Protein AF-A0A443IUY0-F1 (afdb_monomer)

InterPro domains:
  IPR029016 GAF-like domain superfamily [G3DSA:3.30.450.40] (185-289)

pLDDT: mean 73.78, std 18.33, range [25.95, 97.81]

Solvent-accessible surface area (backbone atoms only — not comparable to full-atom values): 17672 Å²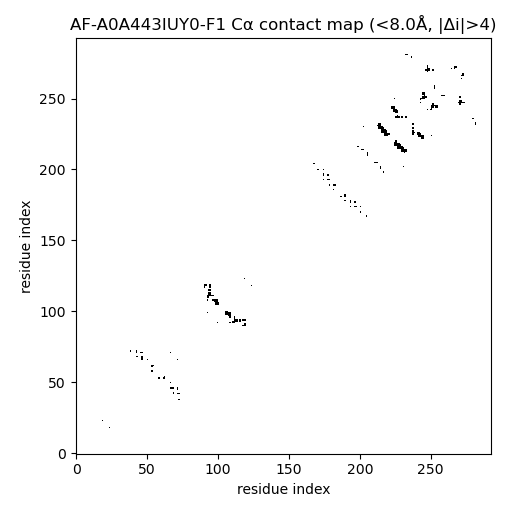 total; per-residue (Å²): 141,76,83,84,79,83,70,85,77,79,68,74,73,73,77,72,74,74,71,54,68,66,60,56,52,50,52,52,50,53,51,48,52,51,49,51,52,52,50,56,67,47,41,59,61,48,46,54,49,50,54,51,50,44,67,72,68,68,49,70,88,57,74,84,54,85,76,47,70,65,58,55,53,52,50,54,50,52,53,51,50,50,53,51,50,53,48,51,53,49,45,48,44,25,56,37,83,60,58,52,60,68,93,92,52,77,39,81,45,88,61,46,38,97,83,54,80,79,48,57,74,64,54,60,49,50,50,50,55,50,52,52,50,51,55,48,50,51,53,51,50,52,51,51,52,52,52,53,50,52,49,53,53,51,50,51,55,50,50,55,53,49,54,53,51,53,51,52,51,53,50,51,53,48,52,51,51,53,48,52,51,37,60,74,67,64,46,93,58,42,68,65,53,49,54,48,53,51,48,54,50,52,50,53,49,35,61,76,65,69,46,96,68,65,54,72,44,72,42,80,55,91,81,32,37,31,54,77,48,68,41,89,65,59,68,68,56,43,76,69,50,67,29,42,75,60,40,42,55,70,11,34,37,64,58,72,72,50,95,82,86,81,93,74,90,56,90,83,39,71,45,75,54,64,87,80,63,78,79,73,84,69,89,65,94,64,87,85,83,78,83,83,131

Foldseek 3Di:
DDDDPPDPPPPPPPVPVPPPPVVVVVVVVVVVVVVVCVLLVVLVVVLVVVQVVCVVVPVPVCPPDNPDSVNSVVVVVVVVVVVVVCVVVLLVLQQDQFFDDDPPDTHGRPNHHPPSPVHDPVVVVVVVVVVVVVVVVVVVVVVVVVVVVVVVVVVVVVVVVVVLVVLVVVLVVVLVVLLVVCVVVVPPCSVVVSVVSVVVSVVVSCVVVVPPDKDFDWDDDPQKIATPDMDLDDPVCRVPDIAGQPQAQVNPCVNVVDDDDDPDDDCPDRNHVNVPDDDDPRPDPPDDDDDDD

Mean predicted aligned error: 18.36 Å

Sequence (293 aa):
MMPEIERDYNGQTENEKTTSVGKIIFCYFLAFILLAATIYGMTVPLARFLTWVANISGIERLKDSDITEIHVISFVAIVFLTYKLVRLIGDYWRSTGDPIGTSGLSFPNPFYDPEFTKGPLLLQRRYKEVSTKLLLTQKLLQRSQEHTRKLKETLKSMEDKLRVSIRHNDNANRLLRSFNFLFKNKNDDLTNQMLRYILDECITVLEKDQSDKSISLFKVHDDELKIIESVRINAESIAKRTFKKGVGFAGYIWEEGKPSIVNVIDNSDKRFNDQGMPATPIGSNSGSVMPSV

Organism: NCBI:txid254758

Radius of gyration: 48.5 Å; Cα contacts (8 Å, |Δi|>4): 159; chains: 1; bounding box: 99×46×133 Å

Secondary structure (DSSP, 8-state):
--------------------HHHHHHHHHHHHHHHHHHHHHHHHHHHHHHHHHHHHTT-GGGSSS---HHHHHHHHHHHHHHHHHHHHHHHHHHH--SPB-STT--B--TT--TT--S--HHHHHHHHHHHHHHHHHHHHHHHHHHHHHHHHHHHHHHHHHHHHHHHHHHHHHHHHHHHHHHHHTT-TTHHHHHHHHHHHHHHHHHHHTT----EEEEEEETTEEEEEEEESS-HHHHHH-EE-TTSHHHHHHHHH-S----SS--TT-TTT--TT--------SS---PPP-

Structure (mmCIF, N/CA/C/O backbone):
data_AF-A0A443IUY0-F1
#
_entry.id   AF-A0A443IUY0-F1
#
loop_
_atom_site.group_PDB
_atom_site.id
_atom_site.type_symbol
_atom_site.label_atom_id
_atom_site.label_alt_id
_atom_site.label_comp_id
_atom_site.label_asym_id
_atom_site.label_entity_id
_atom_site.label_seq_id
_atom_site.pdbx_PDB_ins_code
_atom_site.Cartn_x
_atom_site.Cartn_y
_atom_site.Cartn_z
_atom_site.occupancy
_atom_site.B_iso_or_equiv
_atom_site.auth_seq_id
_atom_site.auth_comp_id
_atom_site.auth_asym_id
_atom_site.auth_atom_id
_atom_site.pdbx_PDB_model_num
ATOM 1 N N . MET A 1 1 ? 7.372 24.372 0.588 1.00 38.12 1 MET A N 1
ATOM 2 C CA . MET A 1 1 ? 6.641 24.922 -0.568 1.00 38.12 1 MET A CA 1
ATOM 3 C C . MET A 1 1 ? 7.630 24.947 -1.725 1.00 38.12 1 MET A C 1
ATOM 5 O O . MET A 1 1 ? 8.418 25.873 -1.831 1.00 38.12 1 MET A O 1
ATOM 9 N N . MET A 1 2 ? 7.725 23.836 -2.453 1.00 35.09 2 MET A N 1
ATOM 10 C CA . MET A 1 2 ? 8.562 23.715 -3.651 1.00 35.09 2 MET A CA 1
ATOM 11 C C . MET A 1 2 ? 7.614 23.727 -4.848 1.00 35.09 2 MET A C 1
ATOM 13 O O . MET A 1 2 ? 6.592 23.044 -4.766 1.00 35.09 2 MET A O 1
ATOM 17 N N . PRO A 1 3 ? 7.892 24.512 -5.899 1.00 45.78 3 PRO A N 1
ATOM 18 C CA . PRO A 1 3 ? 6.998 24.589 -7.038 1.00 45.78 3 PRO A CA 1
ATOM 19 C C . PRO A 1 3 ? 7.027 23.266 -7.806 1.00 45.78 3 PRO A C 1
ATOM 21 O O . PRO A 1 3 ? 8.096 22.729 -8.107 1.00 45.78 3 PRO A O 1
ATOM 24 N N . GLU A 1 4 ? 5.831 22.758 -8.099 1.00 47.06 4 GLU A N 1
ATOM 25 C CA . GLU A 1 4 ? 5.576 21.732 -9.102 1.00 47.06 4 GLU A CA 1
ATOM 26 C C . GLU A 1 4 ? 6.174 22.182 -10.432 1.00 47.06 4 GLU A C 1
ATOM 28 O O . GLU A 1 4 ? 5.747 23.162 -11.040 1.00 47.06 4 GLU A O 1
ATOM 33 N N . ILE A 1 5 ? 7.187 21.451 -10.884 1.00 45.66 5 ILE A N 1
ATOM 34 C CA . ILE A 1 5 ? 7.574 21.432 -12.288 1.00 45.66 5 ILE A CA 1
ATOM 35 C C . ILE A 1 5 ? 6.986 20.137 -12.848 1.00 45.66 5 ILE A C 1
ATOM 37 O O . ILE A 1 5 ? 7.696 19.171 -13.121 1.00 45.66 5 ILE A O 1
ATOM 41 N N . GLU A 1 6 ? 5.661 20.114 -12.985 1.00 43.38 6 GLU A N 1
ATOM 42 C CA . GLU A 1 6 ? 5.008 19.288 -13.995 1.00 43.38 6 GLU A CA 1
ATOM 43 C C . GLU A 1 6 ? 5.363 19.897 -15.352 1.00 43.38 6 GLU A C 1
ATOM 45 O O . GLU A 1 6 ? 4.723 20.816 -15.858 1.00 43.38 6 GLU A O 1
ATOM 50 N N . ARG A 1 7 ? 6.466 19.424 -15.934 1.00 42.91 7 ARG A N 1
ATOM 51 C CA . ARG A 1 7 ? 6.585 19.427 -17.386 1.00 42.91 7 ARG A CA 1
ATOM 52 C C . ARG A 1 7 ? 6.134 18.063 -17.851 1.00 42.91 7 ARG A C 1
ATOM 54 O O . ARG A 1 7 ? 6.866 17.087 -17.686 1.00 42.91 7 ARG A O 1
ATOM 61 N N . ASP A 1 8 ? 4.950 18.049 -18.447 1.00 39.00 8 ASP A N 1
ATOM 62 C CA . ASP A 1 8 ? 4.507 17.045 -19.400 1.00 39.00 8 ASP A CA 1
ATOM 63 C C . ASP A 1 8 ? 5.618 16.796 -20.422 1.00 39.00 8 ASP A C 1
ATOM 65 O O . ASP A 1 8 ? 5.719 17.444 -21.464 1.00 39.00 8 ASP A O 1
ATOM 69 N N . TYR A 1 9 ? 6.478 15.825 -20.129 1.00 42.88 9 TYR A N 1
ATOM 70 C CA . TYR A 1 9 ? 7.317 15.194 -21.133 1.00 42.88 9 TYR A CA 1
ATOM 71 C C . TYR A 1 9 ? 6.466 14.135 -21.829 1.00 42.88 9 TYR A C 1
ATOM 73 O O . TYR A 1 9 ? 6.732 12.937 -21.776 1.00 42.88 9 TYR A O 1
ATOM 81 N N . ASN A 1 10 ? 5.422 14.605 -22.512 1.00 38.47 10 ASN A N 1
ATOM 82 C CA . ASN A 1 10 ? 4.702 13.831 -23.511 1.00 38.47 10 ASN A CA 1
ATOM 83 C C . ASN A 1 10 ? 5.532 13.838 -24.804 1.00 38.47 10 ASN A C 1
ATOM 85 O O . ASN A 1 10 ? 5.114 14.293 -25.864 1.00 38.47 10 ASN A O 1
ATOM 89 N N . GLY A 1 11 ? 6.772 13.360 -24.691 1.00 41.38 11 GLY A N 1
ATOM 90 C CA . GLY A 1 11 ? 7.560 12.946 -25.834 1.00 41.38 11 GLY A CA 1
ATOM 91 C C . GLY A 1 11 ? 6.999 11.609 -26.273 1.00 41.38 11 GLY A C 1
ATOM 92 O O . GLY A 1 11 ? 7.493 10.566 -25.845 1.00 41.38 11 GLY A O 1
ATOM 93 N N . GLN A 1 12 ? 5.937 11.650 -27.082 1.00 36.12 12 GLN A N 1
ATOM 94 C CA . GLN A 1 12 ? 5.590 10.543 -27.957 1.00 36.12 12 GLN A CA 1
ATOM 95 C C . GLN A 1 12 ? 6.884 10.141 -28.663 1.00 36.12 12 GLN A C 1
ATOM 97 O O . GLN A 1 12 ? 7.364 10.814 -29.571 1.00 36.12 12 GLN A O 1
ATOM 102 N N . THR A 1 13 ? 7.487 9.053 -28.194 1.00 42.25 13 THR A N 1
ATOM 103 C CA . THR A 1 13 ? 8.361 8.264 -29.039 1.00 42.25 13 THR A CA 1
ATOM 104 C C . THR A 1 13 ? 7.416 7.736 -30.095 1.00 42.25 13 THR A C 1
ATOM 106 O O . THR A 1 13 ? 6.687 6.771 -29.864 1.00 42.25 13 THR A O 1
ATOM 109 N N . GLU A 1 14 ? 7.317 8.461 -31.211 1.00 39.69 14 GLU A N 1
ATOM 110 C CA . GLU A 1 14 ? 6.768 7.900 -32.428 1.00 39.69 14 GLU A CA 1
ATOM 111 C C . GLU A 1 14 ? 7.442 6.542 -32.566 1.00 39.69 14 GLU A C 1
ATOM 113 O O . GLU A 1 14 ? 8.663 6.435 -32.697 1.00 39.69 14 GLU A O 1
ATOM 118 N N . ASN A 1 15 ? 6.645 5.486 -32.407 1.00 40.66 15 ASN A N 1
ATOM 119 C CA . ASN A 1 15 ? 7.028 4.159 -32.831 1.00 40.66 15 ASN A CA 1
ATOM 120 C C . ASN A 1 15 ? 7.199 4.277 -34.345 1.00 40.66 15 ASN A C 1
ATOM 122 O O . ASN A 1 15 ? 6.270 3.977 -35.099 1.00 40.66 15 ASN A O 1
ATOM 126 N N . GLU A 1 16 ? 8.365 4.756 -34.786 1.00 38.94 16 GLU A N 1
ATOM 127 C CA . GLU A 1 16 ? 8.847 4.556 -36.137 1.00 38.94 16 GLU A CA 1
ATOM 128 C C . GLU A 1 16 ? 8.737 3.055 -36.348 1.00 38.94 16 GLU A C 1
ATOM 130 O O . GLU A 1 16 ? 9.472 2.258 -35.755 1.00 38.94 16 GLU A O 1
ATO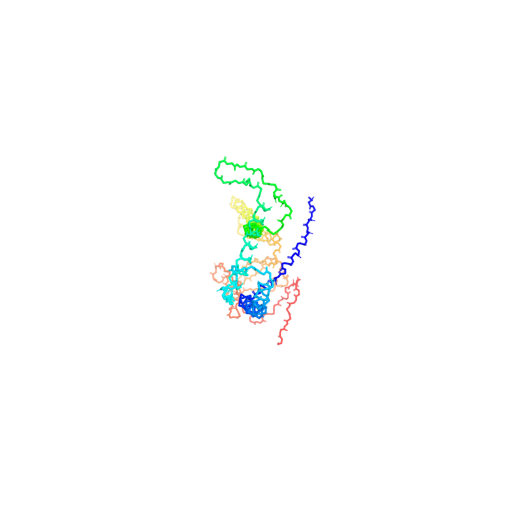M 135 N N . LYS A 1 17 ? 7.708 2.654 -37.101 1.00 43.91 17 LYS A N 1
ATOM 136 C CA . LYS A 1 17 ? 7.468 1.265 -37.458 1.00 43.91 17 LYS A CA 1
ATOM 137 C C . LYS A 1 17 ? 8.729 0.802 -38.157 1.00 43.91 17 LYS A C 1
ATOM 139 O O . LYS A 1 17 ? 8.925 1.106 -39.332 1.00 43.91 17 LYS A O 1
ATOM 144 N N . THR A 1 18 ? 9.580 0.104 -37.409 1.00 44.94 18 THR A N 1
ATOM 145 C CA . THR A 1 18 ? 10.805 -0.491 -37.928 1.00 44.94 18 THR A CA 1
ATOM 146 C C . THR A 1 18 ? 10.424 -1.259 -39.184 1.00 44.94 18 THR A C 1
ATOM 148 O O . THR A 1 18 ? 9.592 -2.171 -39.169 1.00 44.94 18 THR A O 1
ATOM 151 N N . THR A 1 19 ? 10.920 -0.779 -40.319 1.00 51.81 19 THR A N 1
ATOM 152 C CA . THR A 1 19 ? 10.629 -1.365 -41.618 1.00 51.81 19 THR A CA 1
ATOM 153 C C . THR A 1 19 ? 11.035 -2.830 -41.555 1.00 51.81 19 THR A C 1
ATOM 155 O O . THR A 1 19 ? 12.150 -3.159 -41.156 1.00 51.81 19 THR A O 1
ATOM 158 N N . SER A 1 20 ? 10.091 -3.722 -41.877 1.00 56.12 20 SER A N 1
ATOM 159 C CA . SER A 1 20 ? 10.320 -5.169 -41.826 1.00 56.12 20 SER A CA 1
ATOM 160 C C . SER A 1 20 ? 11.630 -5.511 -42.532 1.00 56.12 20 SER A C 1
ATOM 162 O O . SER A 1 20 ? 11.847 -5.090 -43.671 1.00 56.12 20 SER A O 1
ATOM 164 N N . VAL A 1 21 ? 12.487 -6.280 -41.856 1.00 58.44 21 VAL A N 1
ATOM 165 C CA . VAL A 1 21 ? 13.823 -6.663 -42.339 1.00 58.44 21 VAL A CA 1
ATOM 166 C C . VAL A 1 21 ? 13.755 -7.238 -43.760 1.00 58.44 21 VAL A C 1
ATOM 168 O O . VAL A 1 21 ? 14.604 -6.928 -44.591 1.00 58.44 21 VAL A O 1
ATOM 171 N N . GLY A 1 22 ? 12.686 -7.972 -44.092 1.00 62.59 22 GLY A N 1
ATOM 172 C CA . GLY A 1 22 ? 12.460 -8.504 -45.439 1.00 62.59 22 GLY A CA 1
ATOM 173 C C . GLY A 1 22 ? 12.267 -7.429 -46.516 1.00 62.59 22 GLY A C 1
ATOM 174 O O . GLY A 1 22 ? 12.783 -7.574 -47.621 1.00 62.59 22 GLY A O 1
ATOM 175 N N . LYS A 1 23 ? 11.596 -6.312 -46.202 1.00 53.22 23 LYS A N 1
ATOM 176 C CA . LYS A 1 23 ? 11.429 -5.184 -47.139 1.00 53.22 23 LYS A CA 1
ATOM 177 C C . LYS A 1 23 ? 12.744 -4.448 -47.378 1.00 53.22 23 LYS A C 1
ATOM 179 O O . LYS A 1 23 ? 13.004 -4.014 -48.495 1.00 53.22 23 LYS A O 1
ATOM 184 N N . ILE A 1 24 ? 13.579 -4.345 -46.345 1.00 53.66 24 ILE A N 1
ATOM 185 C CA . ILE A 1 24 ? 14.919 -3.760 -46.452 1.00 53.66 24 ILE A CA 1
ATOM 186 C C . ILE A 1 24 ? 15.792 -4.634 -47.364 1.00 53.66 24 ILE A C 1
ATOM 188 O O . ILE A 1 24 ? 16.389 -4.122 -48.309 1.00 53.66 24 ILE A O 1
ATOM 192 N N . ILE A 1 25 ? 15.802 -5.954 -47.147 1.00 57.50 25 ILE A N 1
ATOM 193 C CA . ILE A 1 25 ? 16.551 -6.911 -47.978 1.00 57.50 25 ILE A CA 1
ATOM 194 C C . ILE A 1 25 ? 16.074 -6.872 -49.437 1.00 57.50 25 ILE A C 1
ATOM 196 O O . ILE A 1 25 ? 16.898 -6.790 -50.344 1.00 57.50 25 ILE A O 1
ATOM 200 N N . PHE A 1 26 ? 14.758 -6.863 -49.674 1.00 60.66 26 PHE A N 1
ATOM 201 C CA . PHE A 1 26 ? 14.195 -6.787 -51.025 1.00 60.66 26 PHE A CA 1
ATOM 202 C C . PHE A 1 26 ? 14.556 -5.477 -51.740 1.00 60.66 26 PHE A C 1
ATOM 204 O O . PHE A 1 26 ? 14.892 -5.495 -52.920 1.00 60.66 26 PHE A O 1
ATOM 211 N N . CYS A 1 27 ? 14.549 -4.347 -51.024 1.00 54.34 27 CYS A N 1
ATOM 212 C CA . CYS A 1 27 ? 14.952 -3.053 -51.574 1.00 54.34 27 CYS A CA 1
ATOM 213 C C . CYS A 1 27 ? 16.426 -3.060 -52.011 1.00 54.34 27 CYS A C 1
ATOM 215 O O . CYS A 1 27 ? 16.741 -2.644 -53.125 1.00 54.34 27 CYS A O 1
ATOM 217 N N . TYR A 1 28 ? 17.322 -3.610 -51.184 1.00 54.19 28 TYR A N 1
ATOM 218 C CA . TYR A 1 28 ? 18.733 -3.753 -51.550 1.00 54.19 28 TYR A CA 1
ATOM 219 C C . TYR A 1 28 ? 18.949 -4.728 -52.711 1.00 54.19 28 TYR A C 1
ATOM 221 O O . TYR A 1 28 ? 19.779 -4.462 -53.577 1.00 54.19 28 TYR A O 1
ATOM 229 N N . PHE A 1 29 ? 18.184 -5.820 -52.773 1.00 65.81 29 PHE A N 1
ATOM 230 C CA . PHE A 1 29 ? 18.245 -6.774 -53.880 1.00 65.81 29 PHE A CA 1
ATOM 231 C C . PHE A 1 29 ? 17.779 -6.152 -55.206 1.00 65.81 29 PHE A C 1
ATOM 233 O O . PHE A 1 29 ? 18.462 -6.272 -56.222 1.00 65.81 29 PHE A O 1
ATOM 240 N N . LEU A 1 30 ? 16.663 -5.418 -55.193 1.00 60.44 30 LEU A N 1
ATOM 241 C CA . LEU A 1 30 ? 16.155 -4.710 -56.369 1.00 60.44 30 LEU A CA 1
ATOM 242 C C . LEU A 1 30 ? 17.131 -3.615 -56.829 1.00 60.44 30 LEU A C 1
ATOM 244 O O . LEU A 1 30 ? 17.407 -3.492 -58.022 1.00 60.44 30 LEU A O 1
ATOM 248 N N . ALA A 1 31 ? 17.701 -2.860 -55.885 1.00 54.53 31 ALA A N 1
ATOM 249 C CA . ALA A 1 31 ? 18.726 -1.862 -56.173 1.00 54.53 31 ALA A CA 1
ATOM 250 C C . ALA A 1 31 ? 19.991 -2.496 -56.776 1.00 54.53 31 ALA A C 1
ATOM 252 O O . ALA A 1 31 ? 20.578 -1.927 -57.693 1.00 54.53 31 ALA A O 1
ATOM 253 N N . PHE A 1 32 ? 20.385 -3.686 -56.314 1.00 62.47 32 PHE A N 1
ATOM 254 C CA . PHE A 1 32 ? 21.508 -4.435 -56.875 1.00 62.47 32 PHE A CA 1
ATOM 255 C C . PHE A 1 32 ? 21.238 -4.898 -58.313 1.00 62.47 32 PHE A C 1
ATOM 257 O O . PHE A 1 32 ? 22.104 -4.729 -59.166 1.00 62.47 32 PHE A O 1
ATOM 264 N N . ILE A 1 33 ? 20.039 -5.412 -58.612 1.00 65.00 33 ILE A N 1
ATOM 265 C CA . ILE A 1 33 ? 19.658 -5.807 -59.980 1.00 65.00 33 ILE A CA 1
ATOM 266 C C . ILE A 1 33 ? 19.660 -4.599 -60.917 1.00 65.00 33 ILE A C 1
ATOM 268 O O . ILE A 1 33 ? 20.203 -4.678 -62.016 1.00 65.00 33 ILE A O 1
ATOM 272 N N . LEU A 1 34 ? 19.092 -3.471 -60.483 1.00 59.62 34 LEU A N 1
ATOM 273 C CA . LEU A 1 34 ? 19.085 -2.237 -61.271 1.00 59.62 34 LEU A CA 1
ATOM 274 C C . LEU A 1 34 ? 20.506 -1.719 -61.516 1.00 59.62 34 LEU A C 1
ATOM 276 O O . LEU A 1 34 ? 20.848 -1.346 -62.638 1.00 59.62 34 LEU A O 1
ATOM 280 N N . LEU A 1 35 ? 21.364 -1.756 -60.496 1.00 67.50 35 LEU A N 1
ATOM 281 C CA . LEU A 1 35 ? 22.772 -1.405 -60.638 1.00 67.50 35 LEU A CA 1
ATOM 282 C C . LEU A 1 35 ? 23.484 -2.346 -61.623 1.00 67.50 35 LEU A C 1
ATOM 284 O O . LEU A 1 35 ? 24.167 -1.876 -62.526 1.00 67.50 35 LEU A O 1
ATOM 288 N N . ALA A 1 36 ? 23.288 -3.660 -61.511 1.00 63.12 36 ALA A N 1
ATOM 289 C CA . ALA A 1 36 ? 23.892 -4.634 -62.417 1.00 63.12 36 ALA A CA 1
ATOM 290 C C . ALA A 1 36 ? 23.413 -4.438 -63.866 1.00 63.12 36 ALA A C 1
ATOM 292 O O . ALA A 1 36 ? 24.229 -4.450 -64.786 1.00 63.12 36 ALA A O 1
ATOM 293 N N . ALA A 1 37 ? 22.119 -4.173 -64.068 1.00 67.19 37 ALA A N 1
ATOM 294 C CA . ALA A 1 37 ? 21.542 -3.893 -65.379 1.00 67.19 37 ALA A CA 1
ATOM 295 C C . ALA A 1 37 ? 22.083 -2.589 -65.989 1.00 67.19 37 ALA A C 1
ATOM 297 O O . ALA A 1 37 ? 22.420 -2.562 -67.170 1.00 67.19 37 ALA A O 1
ATOM 298 N N . THR A 1 38 ? 22.218 -1.522 -65.192 1.00 65.19 38 THR A N 1
ATOM 299 C CA . THR A 1 38 ? 22.814 -0.256 -65.663 1.00 65.19 38 THR A CA 1
ATOM 300 C C . THR A 1 38 ? 24.298 -0.397 -65.991 1.00 65.19 38 THR A C 1
ATOM 302 O O . THR A 1 38 ? 24.726 0.099 -67.030 1.00 65.19 38 THR A O 1
ATOM 305 N N . ILE A 1 39 ? 25.076 -1.110 -65.167 1.00 66.50 39 ILE A N 1
ATOM 306 C CA . ILE A 1 39 ? 26.490 -1.384 -65.447 1.00 66.50 39 ILE A CA 1
ATOM 307 C C . ILE A 1 39 ? 26.600 -2.183 -66.743 1.00 66.50 39 ILE A C 1
ATOM 309 O O . ILE A 1 39 ? 27.271 -1.730 -67.665 1.00 66.50 39 ILE A O 1
ATOM 313 N N . TYR A 1 40 ? 25.894 -3.309 -66.870 1.00 66.88 40 TYR A N 1
ATOM 314 C CA . TYR A 1 40 ? 25.954 -4.155 -68.064 1.00 66.88 40 TYR A CA 1
ATOM 315 C C . TYR A 1 40 ? 25.509 -3.404 -69.331 1.00 66.88 40 TYR A C 1
ATOM 317 O O . TYR A 1 40 ? 26.216 -3.415 -70.338 1.00 66.88 40 TYR A O 1
ATOM 325 N N . GLY A 1 41 ? 24.405 -2.653 -69.251 1.00 67.38 41 GLY A N 1
ATOM 326 C CA . GLY A 1 41 ? 23.889 -1.845 -70.359 1.00 67.38 41 GLY A CA 1
ATOM 327 C C . GLY A 1 41 ? 24.837 -0.730 -70.812 1.00 67.38 41 GLY A C 1
ATOM 328 O O . GLY A 1 41 ? 24.893 -0.423 -71.999 1.00 67.38 41 GLY A O 1
ATOM 329 N N . MET A 1 42 ? 25.623 -0.157 -69.894 1.00 65.69 42 MET A N 1
ATOM 330 C CA . MET A 1 42 ? 26.623 0.872 -70.207 1.00 65.69 42 MET A CA 1
ATOM 331 C C . MET A 1 42 ? 27.988 0.289 -70.600 1.00 65.69 42 MET A C 1
ATOM 333 O O . MET A 1 42 ? 28.772 0.972 -71.253 1.00 65.69 42 MET A O 1
ATOM 337 N N . THR A 1 43 ? 28.280 -0.967 -70.251 1.00 68.88 43 THR A N 1
ATOM 338 C CA . THR A 1 43 ? 29.588 -1.601 -70.499 1.00 68.88 43 THR A CA 1
ATOM 339 C C . THR A 1 43 ? 29.849 -1.776 -71.997 1.00 68.88 43 THR A C 1
ATOM 341 O O . THR A 1 43 ? 30.924 -1.426 -72.479 1.00 68.88 43 THR A O 1
ATOM 344 N N . VAL A 1 44 ? 28.857 -2.254 -72.752 1.00 65.12 44 VAL A N 1
ATOM 345 C CA . VAL A 1 44 ? 28.968 -2.512 -74.200 1.00 65.12 44 VAL A CA 1
ATOM 346 C C . VAL A 1 44 ? 29.227 -1.237 -75.024 1.00 65.12 44 VAL A C 1
ATOM 348 O O . VAL A 1 44 ? 30.182 -1.223 -75.808 1.00 65.12 44 VAL A O 1
ATOM 351 N N . PRO A 1 45 ? 28.446 -0.143 -74.884 1.00 70.75 45 PRO A N 1
ATOM 352 C CA . PRO A 1 45 ? 28.726 1.093 -75.614 1.00 70.75 45 PRO A CA 1
ATOM 353 C C . PRO A 1 45 ? 30.048 1.737 -75.180 1.00 70.75 45 PRO A C 1
ATOM 355 O O . PRO A 1 45 ? 30.757 2.279 -76.027 1.00 70.75 45 PRO A O 1
ATOM 358 N N . LEU A 1 46 ? 30.426 1.632 -73.901 1.00 66.44 46 LEU A N 1
ATOM 359 C CA . LEU A 1 46 ? 31.690 2.177 -73.405 1.00 66.44 46 LEU A CA 1
ATOM 360 C C . LEU A 1 46 ? 32.902 1.400 -73.941 1.00 66.44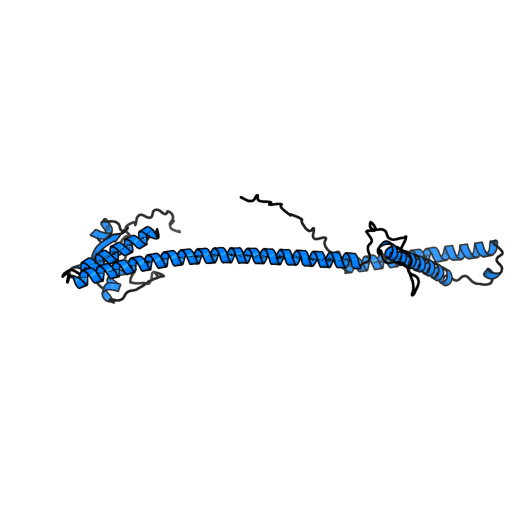 46 LEU A C 1
ATOM 362 O O . LEU A 1 46 ? 33.878 2.019 -74.354 1.00 66.44 46 LEU A O 1
ATOM 366 N N . ALA A 1 47 ? 32.833 0.067 -74.007 1.00 64.69 47 ALA A N 1
ATOM 367 C CA . ALA A 1 47 ? 33.883 -0.768 -74.593 1.00 64.69 47 ALA A CA 1
ATOM 368 C C . ALA A 1 47 ? 34.105 -0.432 -76.076 1.00 64.69 47 ALA A C 1
ATOM 370 O O . ALA A 1 47 ? 35.248 -0.277 -76.510 1.00 64.69 47 ALA A O 1
ATOM 371 N N . ARG A 1 48 ? 33.014 -0.235 -76.834 1.00 69.56 48 ARG A N 1
ATOM 372 C CA . ARG A 1 48 ? 33.057 0.194 -78.244 1.00 69.56 48 ARG A CA 1
ATOM 373 C C . ARG A 1 48 ? 33.607 1.609 -78.414 1.00 69.56 48 ARG A C 1
ATOM 375 O O . ARG A 1 48 ? 34.374 1.864 -79.336 1.00 69.56 48 ARG A O 1
ATOM 382 N N . PHE A 1 49 ? 33.240 2.527 -77.524 1.00 73.06 49 PHE A N 1
ATOM 383 C CA . PHE A 1 49 ? 33.778 3.885 -77.534 1.00 73.06 49 PHE A CA 1
ATOM 384 C C . PHE A 1 49 ? 35.280 3.897 -77.227 1.00 73.06 49 PHE A C 1
ATOM 386 O O . PHE A 1 49 ? 36.042 4.555 -77.927 1.00 73.06 49 PHE A O 1
ATOM 393 N N . LEU A 1 50 ? 35.731 3.128 -76.233 1.00 67.00 50 LEU A N 1
ATOM 394 C CA . LEU A 1 50 ? 37.144 3.044 -75.858 1.00 67.00 50 LEU A CA 1
ATOM 395 C C . LEU A 1 50 ? 38.003 2.400 -76.952 1.00 67.00 50 LEU A C 1
ATOM 397 O O . LEU A 1 50 ? 39.083 2.911 -77.236 1.00 67.00 50 LEU A O 1
ATOM 401 N N . THR A 1 51 ? 37.521 1.344 -77.617 1.00 67.25 51 THR A N 1
ATOM 402 C CA . THR A 1 51 ? 38.209 0.767 -78.791 1.00 67.25 51 THR A CA 1
ATOM 403 C C . THR A 1 51 ? 38.256 1.748 -79.961 1.00 67.25 51 THR A C 1
ATOM 405 O O . THR A 1 51 ? 39.286 1.871 -80.622 1.00 67.25 51 THR A O 1
ATOM 408 N N . TRP A 1 52 ? 37.185 2.511 -80.195 1.00 72.19 52 TRP A N 1
ATOM 409 C CA . TRP A 1 52 ? 37.171 3.566 -81.211 1.00 72.19 52 TRP A CA 1
ATOM 410 C C . TRP A 1 52 ? 38.176 4.693 -80.906 1.00 72.19 52 TRP A C 1
ATOM 412 O O . TRP A 1 52 ? 38.961 5.065 -81.777 1.00 72.19 52 TRP A O 1
ATOM 422 N N . VAL A 1 53 ? 38.229 5.184 -79.662 1.00 69.75 53 VAL A N 1
ATOM 423 C CA . VAL A 1 53 ? 39.196 6.211 -79.225 1.00 69.75 53 VAL A CA 1
ATOM 424 C C . VAL A 1 53 ? 40.637 5.692 -79.275 1.00 69.75 53 VAL A C 1
ATOM 426 O O . VAL A 1 53 ? 41.534 6.417 -79.714 1.00 69.75 53 VAL A O 1
ATOM 429 N N . ALA A 1 54 ? 40.885 4.444 -78.869 1.00 65.56 54 ALA A N 1
ATOM 430 C CA . ALA A 1 54 ? 42.210 3.825 -78.946 1.00 65.56 54 ALA A CA 1
ATOM 431 C C . ALA A 1 54 ? 42.706 3.721 -80.400 1.00 65.56 54 ALA A C 1
ATOM 433 O O . ALA A 1 54 ? 43.864 4.030 -80.682 1.00 65.56 54 ALA A O 1
ATOM 434 N N . ASN A 1 55 ? 41.810 3.394 -81.336 1.00 66.06 55 ASN A N 1
ATOM 435 C CA . ASN A 1 55 ? 42.122 3.348 -82.765 1.00 66.06 55 ASN A CA 1
ATOM 436 C C . ASN A 1 55 ? 42.425 4.730 -83.369 1.00 66.06 55 ASN A C 1
ATOM 438 O O . ASN A 1 55 ? 43.248 4.823 -84.278 1.00 66.06 55 ASN A O 1
ATOM 442 N N . ILE A 1 56 ? 41.802 5.800 -82.864 1.00 70.44 56 ILE A N 1
ATOM 443 C CA . ILE A 1 56 ? 42.033 7.180 -83.332 1.00 70.44 56 ILE A CA 1
ATOM 444 C C . ILE A 1 56 ? 43.305 7.794 -82.739 1.00 70.44 56 ILE A C 1
ATOM 446 O O . ILE A 1 56 ? 43.997 8.550 -83.415 1.00 70.44 56 ILE A O 1
ATOM 450 N N . SER A 1 57 ? 43.628 7.481 -81.485 1.00 64.25 57 SER A N 1
ATOM 451 C CA . SER A 1 57 ? 44.738 8.109 -80.750 1.00 64.25 57 SER A CA 1
ATOM 452 C C . SER A 1 57 ? 46.125 7.532 -81.068 1.00 64.25 57 SER A C 1
ATOM 454 O O . SER A 1 57 ? 47.118 8.015 -80.529 1.00 64.25 57 SER A O 1
ATOM 456 N N . GLY A 1 58 ? 46.222 6.532 -81.953 1.00 56.62 58 GLY A N 1
ATOM 457 C CA . GLY A 1 58 ? 47.503 6.000 -82.436 1.00 56.62 58 GLY A CA 1
ATOM 458 C C . GLY A 1 58 ? 48.336 5.279 -81.370 1.00 56.62 58 GLY A C 1
ATOM 459 O O . GLY A 1 58 ? 49.532 5.074 -81.557 1.00 56.62 58 GLY A O 1
ATOM 460 N N . ILE A 1 59 ? 47.728 4.892 -80.246 1.00 60.91 59 ILE A N 1
ATOM 461 C CA . ILE A 1 59 ? 48.413 4.197 -79.154 1.00 60.91 59 ILE A CA 1
ATOM 462 C C . ILE A 1 59 ? 48.586 2.726 -79.558 1.00 60.91 59 ILE A C 1
ATOM 464 O O . ILE A 1 59 ? 47.733 1.887 -79.277 1.00 60.91 59 ILE A O 1
ATOM 468 N N . GLU A 1 60 ? 49.703 2.402 -80.218 1.00 54.97 60 GLU A N 1
ATOM 469 C CA . GLU A 1 60 ? 50.007 1.055 -80.743 1.00 54.97 60 GLU A CA 1
ATOM 470 C C . GLU A 1 60 ? 49.895 -0.060 -79.687 1.00 54.97 60 GLU A C 1
ATOM 472 O O . GLU A 1 60 ? 49.538 -1.186 -80.015 1.00 54.97 60 GLU A O 1
ATOM 477 N N . ARG A 1 61 ? 50.092 0.251 -78.397 1.00 52.41 61 ARG A N 1
ATOM 478 C CA . ARG A 1 61 ? 49.978 -0.723 -77.294 1.00 52.41 61 ARG A CA 1
ATOM 479 C C . ARG A 1 61 ? 48.562 -1.245 -77.023 1.00 52.41 61 ARG A C 1
ATOM 481 O O . ARG A 1 61 ? 48.433 -2.260 -76.348 1.00 52.41 61 ARG A O 1
ATOM 488 N N . LEU A 1 62 ? 47.519 -0.575 -77.513 1.00 52.28 62 LEU A N 1
ATOM 489 C CA . LEU A 1 62 ? 46.117 -0.978 -77.315 1.00 52.28 62 LEU A CA 1
ATOM 490 C C . LEU A 1 62 ? 45.481 -1.570 -78.579 1.00 52.28 62 LEU A C 1
ATOM 492 O O . LEU A 1 62 ? 44.314 -1.945 -78.553 1.00 52.28 62 LEU A O 1
ATOM 496 N N . LYS A 1 63 ? 46.233 -1.652 -79.682 1.00 51.53 63 LYS A N 1
ATOM 497 C CA . LYS A 1 63 ? 45.708 -2.080 -80.985 1.00 51.53 63 LYS A CA 1
ATOM 498 C C . LYS A 1 63 ? 45.551 -3.601 -81.104 1.00 51.53 63 LYS A C 1
ATOM 500 O O . L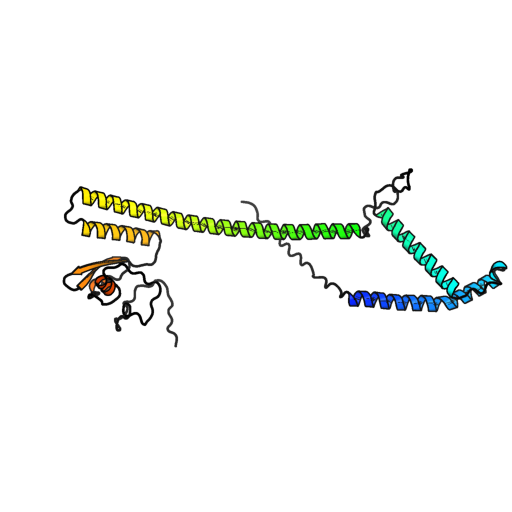YS A 1 63 ? 44.659 -4.052 -81.811 1.00 51.53 63 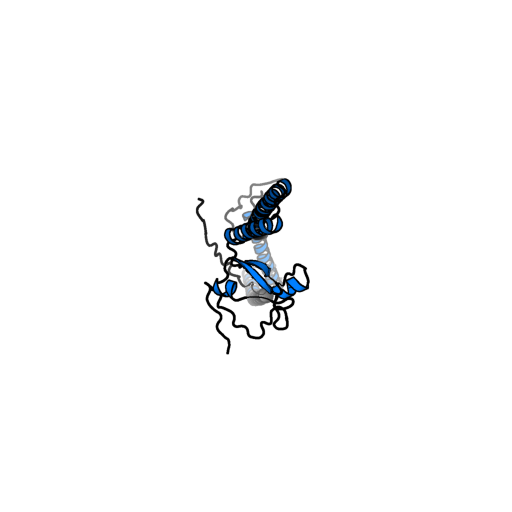LYS A O 1
ATOM 505 N N . ASP A 1 64 ? 46.363 -4.357 -80.361 1.00 52.16 64 ASP A N 1
ATOM 506 C CA . ASP A 1 64 ? 46.378 -5.831 -80.369 1.00 52.16 64 ASP A CA 1
ATOM 507 C C . ASP A 1 64 ? 45.680 -6.471 -79.155 1.00 52.16 64 ASP A C 1
ATOM 509 O O . ASP A 1 64 ? 45.626 -7.694 -79.036 1.00 52.16 64 ASP A O 1
ATOM 513 N N . SER A 1 65 ? 45.158 -5.670 -78.220 1.00 55.69 65 SER A N 1
ATOM 514 C CA . SER A 1 65 ? 44.430 -6.187 -77.056 1.00 55.69 65 SER A CA 1
ATOM 515 C C . SER A 1 65 ? 42.929 -6.021 -77.262 1.00 55.69 65 SER A C 1
ATOM 517 O O . SER A 1 65 ? 42.403 -4.914 -77.177 1.00 55.69 65 SER A O 1
ATOM 519 N N . ASP A 1 66 ? 42.226 -7.131 -77.498 1.00 60.66 66 ASP A N 1
ATOM 520 C CA . ASP A 1 66 ? 40.763 -7.165 -77.459 1.00 60.66 66 ASP A CA 1
ATOM 521 C C . ASP A 1 66 ? 40.295 -6.740 -76.059 1.00 60.66 66 ASP A C 1
ATOM 523 O O . ASP A 1 66 ? 40.334 -7.512 -75.093 1.00 60.66 66 ASP A O 1
ATOM 527 N N . ILE A 1 67 ? 39.864 -5.481 -75.933 1.00 62.72 67 ILE A N 1
ATOM 528 C CA . ILE A 1 67 ? 39.259 -4.952 -74.710 1.00 62.72 67 ILE A CA 1
ATOM 529 C C . ILE A 1 67 ? 37.905 -5.644 -74.538 1.00 62.72 67 ILE A C 1
ATOM 531 O O . ILE A 1 67 ? 36.870 -5.194 -75.028 1.00 62.72 67 ILE A O 1
ATOM 535 N N . THR A 1 68 ? 37.926 -6.780 -73.849 1.00 67.19 68 THR A N 1
ATOM 536 C CA . THR A 1 68 ? 36.732 -7.562 -73.526 1.00 67.19 68 THR A CA 1
ATOM 537 C C . THR A 1 68 ? 35.903 -6.874 -72.443 1.00 67.19 68 THR A C 1
ATOM 539 O O . THR A 1 68 ? 36.428 -6.161 -71.587 1.00 67.19 68 THR A O 1
ATOM 542 N N . GLU A 1 69 ? 34.592 -7.127 -72.445 1.00 63.97 69 GLU A N 1
ATOM 543 C CA . GLU A 1 69 ? 33.613 -6.557 -71.501 1.00 63.97 69 GLU A CA 1
ATOM 544 C C . GLU A 1 69 ? 34.040 -6.703 -70.027 1.00 63.97 69 GLU A C 1
ATOM 546 O O . GLU A 1 69 ? 33.806 -5.814 -69.207 1.00 63.97 69 GLU A O 1
ATOM 551 N N . ILE A 1 70 ? 34.753 -7.787 -69.707 1.00 67.81 70 ILE A N 1
ATOM 552 C CA . ILE A 1 70 ? 35.294 -8.077 -68.374 1.00 67.81 70 ILE A CA 1
ATOM 553 C C . ILE A 1 70 ? 36.282 -6.993 -67.916 1.00 67.81 70 ILE A C 1
ATOM 555 O O . ILE A 1 70 ? 36.226 -6.579 -66.761 1.00 67.81 70 ILE A O 1
ATOM 559 N N . HIS A 1 71 ? 37.135 -6.469 -68.802 1.00 70.88 71 HIS A N 1
ATOM 560 C CA . HIS A 1 71 ? 38.119 -5.440 -68.446 1.00 70.88 71 HIS A CA 1
ATOM 561 C C . HIS A 1 71 ? 37.450 -4.120 -68.051 1.00 70.88 71 HIS A C 1
ATOM 563 O O . HIS A 1 71 ? 37.881 -3.460 -67.104 1.00 70.88 71 HIS A O 1
ATOM 569 N N . VAL A 1 72 ? 36.361 -3.757 -68.733 1.00 72.00 72 VAL A N 1
ATOM 570 C CA . VAL A 1 72 ? 35.589 -2.546 -68.425 1.00 72.00 72 VAL A CA 1
ATOM 571 C C . VAL A 1 72 ? 34.866 -2.696 -67.085 1.00 72.00 72 VAL A C 1
ATOM 573 O O . VAL A 1 72 ? 34.928 -1.791 -66.252 1.00 72.00 72 VAL A O 1
ATOM 576 N N . ILE A 1 73 ? 34.252 -3.855 -66.827 1.00 70.62 73 ILE A N 1
ATOM 577 C CA . ILE A 1 73 ? 33.602 -4.146 -65.540 1.00 70.62 73 ILE A CA 1
ATOM 578 C C . ILE A 1 73 ? 34.627 -4.125 -64.398 1.00 70.62 73 ILE A C 1
ATOM 580 O O . ILE A 1 73 ? 34.383 -3.492 -63.369 1.00 70.62 73 ILE A O 1
ATOM 584 N N . SER A 1 74 ? 35.791 -4.756 -64.578 1.00 69.69 74 SER A N 1
ATOM 585 C CA . SER A 1 74 ? 36.870 -4.748 -63.586 1.00 69.69 74 SER A CA 1
ATOM 586 C C . SER A 1 74 ? 37.373 -3.334 -63.300 1.00 69.69 74 SER A C 1
ATOM 588 O O . SER A 1 74 ? 37.560 -2.983 -62.136 1.00 69.69 74 SER A O 1
ATOM 590 N N . PHE A 1 75 ? 37.530 -2.493 -64.324 1.00 75.31 75 PHE A N 1
ATOM 591 C CA . PHE A 1 75 ? 37.943 -1.103 -64.141 1.00 75.31 75 PHE A CA 1
ATOM 592 C C . PHE A 1 75 ? 36.913 -0.297 -63.335 1.00 75.31 75 PHE A C 1
ATOM 594 O O . PHE A 1 75 ? 37.269 0.349 -62.348 1.00 75.31 75 PHE A O 1
ATOM 601 N N . VAL A 1 76 ? 35.626 -0.388 -63.689 1.00 78.12 76 VAL A N 1
ATOM 602 C CA . VAL A 1 76 ? 34.541 0.287 -62.955 1.00 78.12 76 VAL A CA 1
ATOM 603 C C . VAL A 1 76 ? 34.473 -0.197 -61.503 1.00 78.12 76 VAL A C 1
ATOM 605 O O . VAL A 1 76 ? 34.329 0.615 -60.587 1.00 78.12 76 VAL A O 1
ATOM 608 N N . ALA A 1 77 ? 34.635 -1.502 -61.270 1.00 72.12 77 ALA A N 1
ATOM 609 C CA . ALA A 1 77 ? 34.654 -2.079 -59.930 1.00 72.12 77 ALA A CA 1
ATOM 610 C C . ALA A 1 77 ? 35.832 -1.559 -59.090 1.00 72.12 77 ALA A C 1
ATOM 612 O O . ALA A 1 77 ? 35.635 -1.186 -57.932 1.00 72.12 77 ALA A O 1
ATOM 613 N N . ILE A 1 78 ? 37.034 -1.474 -59.670 1.00 73.44 78 ILE A N 1
ATOM 614 C CA . ILE A 1 78 ? 38.224 -0.933 -58.998 1.00 73.44 78 ILE A CA 1
ATOM 615 C C . ILE A 1 78 ? 38.016 0.541 -58.643 1.00 73.44 78 ILE A C 1
ATOM 617 O O . ILE A 1 78 ? 38.281 0.938 -57.507 1.00 73.44 78 ILE A O 1
ATOM 621 N N . VAL A 1 79 ? 37.495 1.350 -59.568 1.00 75.94 79 VAL A N 1
ATOM 622 C CA . VAL A 1 79 ? 37.220 2.775 -59.324 1.00 75.94 79 VAL A CA 1
ATOM 623 C C . VAL A 1 79 ? 36.189 2.951 -58.207 1.00 75.94 79 VAL A C 1
ATOM 625 O O . VAL A 1 79 ? 36.397 3.747 -57.289 1.00 75.94 79 VAL A O 1
ATOM 628 N N . PHE A 1 80 ? 35.104 2.175 -58.226 1.00 83.19 80 PHE A N 1
ATOM 629 C CA . PHE A 1 80 ? 34.078 2.226 -57.185 1.00 83.19 80 PHE A CA 1
ATOM 630 C C . PHE A 1 80 ? 34.606 1.785 -55.813 1.00 83.19 80 PHE A C 1
ATOM 632 O O . PHE A 1 80 ? 34.339 2.446 -54.806 1.00 83.19 80 PHE A O 1
ATOM 639 N N . LEU A 1 81 ? 35.372 0.693 -55.760 1.00 70.88 81 LEU A N 1
ATOM 640 C CA . LEU A 1 81 ? 35.978 0.191 -54.527 1.00 70.88 81 LEU A CA 1
ATOM 641 C C . LEU A 1 81 ? 36.981 1.197 -53.954 1.00 70.88 81 LEU A C 1
ATOM 643 O O . LEU A 1 81 ? 36.950 1.480 -52.757 1.00 70.88 81 LEU A O 1
ATOM 647 N N . THR A 1 82 ? 37.792 1.808 -54.817 1.00 72.12 82 THR A N 1
ATOM 648 C CA . THR A 1 82 ? 38.717 2.882 -54.440 1.00 72.12 82 THR A CA 1
ATOM 649 C C . THR A 1 82 ? 37.954 4.074 -53.864 1.00 72.12 82 THR A C 1
ATOM 651 O O . THR A 1 82 ? 38.272 4.525 -52.767 1.00 72.12 82 THR A O 1
ATOM 654 N N . TYR A 1 83 ? 36.882 4.532 -54.521 1.00 79.31 83 TYR A N 1
ATOM 655 C CA . TYR A 1 83 ? 36.027 5.604 -54.001 1.00 79.31 83 TYR A CA 1
ATOM 656 C C . TYR A 1 83 ? 35.432 5.263 -52.624 1.00 79.31 83 TYR A C 1
ATOM 658 O O . TYR A 1 83 ? 35.421 6.100 -51.720 1.00 79.31 83 TYR A O 1
ATOM 666 N N . LYS A 1 84 ? 34.954 4.027 -52.433 1.00 77.38 84 LYS A N 1
ATOM 667 C CA . LYS A 1 84 ? 34.389 3.573 -51.154 1.00 77.38 84 LYS A CA 1
ATOM 668 C C . LYS A 1 84 ? 35.426 3.528 -50.037 1.00 77.38 84 LYS A C 1
ATOM 670 O O . LYS A 1 84 ? 35.115 3.979 -48.938 1.00 77.38 84 LYS A O 1
ATOM 675 N N . LEU A 1 85 ? 36.629 3.025 -50.309 1.00 69.56 85 LEU A N 1
ATOM 676 C CA . LEU A 1 85 ? 37.727 3.011 -49.341 1.00 69.56 85 LEU A CA 1
ATOM 677 C C . LEU A 1 85 ? 38.166 4.427 -48.976 1.00 69.56 85 LEU A C 1
ATOM 679 O O . LEU A 1 85 ? 38.273 4.734 -47.793 1.00 69.56 85 LEU A O 1
ATOM 683 N N . VAL A 1 86 ? 38.333 5.306 -49.969 1.00 73.31 86 VAL A N 1
ATOM 684 C CA . VAL A 1 86 ? 38.664 6.721 -49.745 1.00 73.31 86 VAL A CA 1
ATOM 685 C C . VAL A 1 86 ? 37.607 7.391 -48.872 1.00 73.31 86 VAL A C 1
ATOM 687 O O . VAL A 1 86 ? 37.948 8.093 -47.925 1.00 73.31 86 VAL A O 1
ATOM 690 N N . ARG A 1 87 ? 36.321 7.137 -49.134 1.00 75.06 87 ARG A N 1
ATOM 691 C CA . ARG A 1 87 ? 35.233 7.678 -48.317 1.00 75.06 87 ARG A CA 1
ATOM 692 C C . ARG A 1 87 ? 35.230 7.115 -46.898 1.00 75.06 87 ARG A C 1
ATOM 694 O O . ARG A 1 87 ? 35.029 7.876 -45.967 1.00 75.06 87 ARG A O 1
ATOM 701 N N . LEU A 1 88 ? 35.483 5.819 -46.718 1.00 71.06 88 LEU A N 1
ATOM 702 C CA . LEU A 1 88 ? 35.535 5.191 -45.394 1.00 71.06 88 LEU A CA 1
ATOM 703 C C . LEU A 1 88 ? 36.701 5.731 -44.558 1.00 71.06 88 LEU A C 1
ATOM 705 O O . LEU A 1 88 ? 36.511 6.069 -43.394 1.00 71.06 88 LEU A O 1
ATOM 709 N N . ILE A 1 89 ? 37.888 5.846 -45.158 1.00 72.44 89 ILE A N 1
ATOM 710 C CA . ILE A 1 89 ? 39.077 6.413 -44.510 1.00 72.44 89 ILE A CA 1
ATOM 711 C C . ILE A 1 89 ? 38.861 7.902 -44.213 1.00 72.44 89 ILE A C 1
ATOM 713 O O . ILE A 1 89 ? 39.173 8.356 -43.117 1.00 72.44 89 ILE A O 1
ATOM 717 N N . GLY A 1 90 ? 38.275 8.649 -45.152 1.00 71.69 90 GLY A N 1
ATOM 718 C CA . GLY A 1 90 ? 37.942 10.059 -44.967 1.00 71.69 90 GLY A CA 1
ATOM 719 C C . GLY A 1 90 ? 36.919 10.282 -43.853 1.00 71.69 90 GLY A C 1
ATOM 720 O O . GLY A 1 90 ? 37.128 11.136 -42.999 1.00 71.69 90 GLY A O 1
ATOM 721 N N . ASP A 1 91 ? 35.852 9.483 -43.812 1.00 72.44 91 ASP A N 1
ATOM 722 C CA . ASP A 1 91 ? 34.845 9.534 -42.748 1.00 72.44 91 ASP A CA 1
ATOM 723 C C . ASP A 1 91 ? 35.475 9.157 -41.388 1.00 72.44 91 ASP A C 1
ATOM 725 O O . ASP A 1 91 ? 35.186 9.800 -40.379 1.00 72.44 91 ASP A O 1
ATOM 729 N N . TYR A 1 92 ? 36.393 8.178 -41.357 1.00 72.12 92 TYR A N 1
ATOM 730 C CA . TYR A 1 92 ? 37.160 7.817 -40.159 1.00 72.12 92 TYR A CA 1
ATOM 731 C C . TYR A 1 92 ? 38.018 8.990 -39.665 1.00 72.12 92 TYR A C 1
ATOM 733 O O . TYR A 1 92 ? 37.815 9.441 -38.539 1.00 72.12 92 TYR A O 1
ATOM 741 N N . TRP A 1 93 ? 38.886 9.552 -40.513 1.00 72.19 93 TRP A N 1
ATOM 742 C CA . TRP A 1 93 ? 39.747 10.685 -40.153 1.00 72.19 93 TRP A CA 1
ATOM 743 C C . TRP A 1 93 ? 38.966 11.938 -39.762 1.00 72.19 93 TRP A C 1
ATOM 745 O O . TRP A 1 93 ? 39.377 12.637 -38.843 1.00 72.19 93 TRP A O 1
ATOM 755 N N . ARG A 1 94 ? 37.820 12.215 -40.390 1.00 72.44 94 ARG A N 1
ATOM 756 C CA . ARG A 1 94 ? 36.965 13.339 -39.977 1.00 72.44 94 ARG A CA 1
ATOM 757 C C . ARG A 1 94 ? 36.341 13.132 -38.605 1.00 72.44 94 ARG A C 1
ATOM 759 O O . ARG A 1 94 ? 36.124 14.101 -37.889 1.00 72.44 94 ARG A O 1
ATOM 766 N N . SER A 1 95 ? 36.078 11.880 -38.235 1.00 67.69 95 SER A N 1
ATOM 767 C CA . SER A 1 95 ? 35.394 11.534 -36.988 1.00 67.69 95 SER A CA 1
ATOM 768 C C . SER A 1 95 ? 36.302 11.341 -35.771 1.00 67.69 95 SER A C 1
ATOM 770 O O . SER A 1 95 ? 35.825 11.439 -34.641 1.00 67.69 95 SER A O 1
ATOM 772 N N . THR A 1 96 ? 37.589 11.043 -35.971 1.00 67.44 96 THR A N 1
ATOM 773 C CA . THR A 1 96 ? 38.536 10.768 -34.882 1.00 67.44 96 THR A CA 1
ATOM 774 C C . THR A 1 96 ? 39.515 11.919 -34.703 1.00 67.44 96 THR A C 1
ATOM 776 O O . THR A 1 96 ? 40.247 12.255 -35.630 1.00 67.44 96 THR A O 1
ATOM 779 N N . GLY A 1 97 ? 39.599 12.470 -33.492 1.00 68.31 97 GLY A N 1
ATOM 780 C CA . GLY A 1 97 ? 40.637 13.444 -33.125 1.00 68.31 97 GLY A CA 1
ATOM 781 C C . GLY A 1 97 ? 42.030 12.828 -32.941 1.00 68.31 97 GLY A C 1
ATOM 782 O O . GLY A 1 97 ? 42.972 13.538 -32.598 1.00 68.31 97 GLY A O 1
ATOM 783 N N . ASP A 1 98 ? 42.160 11.515 -33.144 1.00 74.19 98 ASP A N 1
ATOM 784 C CA . ASP A 1 98 ? 43.411 10.786 -32.969 1.00 74.19 98 ASP A CA 1
ATOM 785 C C . ASP A 1 98 ? 44.449 11.208 -34.028 1.00 74.19 98 ASP A C 1
ATOM 787 O O . ASP A 1 98 ? 44.088 11.431 -35.189 1.00 74.19 98 ASP A O 1
ATOM 791 N N . PRO A 1 99 ? 45.740 11.320 -33.662 1.00 71.31 99 PRO A N 1
ATOM 792 C CA . PRO A 1 99 ? 46.799 11.680 -34.597 1.00 71.31 99 PRO A CA 1
ATOM 793 C C . PRO A 1 99 ? 46.953 10.630 -35.706 1.00 71.31 99 PRO A C 1
ATOM 795 O O . PRO A 1 99 ? 46.884 9.424 -35.463 1.00 71.31 99 PRO A O 1
ATOM 798 N N . ILE A 1 100 ? 47.202 11.089 -36.934 1.00 65.81 100 ILE A N 1
ATOM 799 C CA . ILE A 1 100 ? 47.419 10.214 -38.091 1.00 65.81 100 ILE A CA 1
ATOM 800 C C . ILE A 1 100 ? 48.889 9.785 -38.097 1.00 65.81 100 ILE A C 1
ATOM 802 O O . ILE A 1 100 ? 49.793 10.621 -38.147 1.00 65.81 100 ILE A O 1
ATOM 806 N N . GLY A 1 101 ? 49.136 8.475 -38.054 1.00 57.84 101 GLY A N 1
ATOM 807 C CA . GLY A 1 101 ? 50.486 7.927 -38.103 1.00 57.84 101 GLY A CA 1
ATOM 808 C C . GLY A 1 101 ? 50.527 6.402 -38.101 1.00 57.84 101 GLY A C 1
ATOM 809 O O . GLY A 1 101 ? 49.705 5.743 -37.469 1.00 57.84 101 GLY A O 1
ATOM 810 N N . THR A 1 102 ? 51.511 5.837 -38.795 1.00 50.47 102 THR A N 1
ATOM 811 C CA . THR A 1 102 ? 51.899 4.423 -38.692 1.00 50.47 102 THR A CA 1
ATOM 812 C C . THR A 1 102 ? 53.226 4.345 -37.945 1.00 50.47 102 THR A C 1
ATOM 814 O O . THR A 1 102 ? 54.142 5.082 -38.298 1.00 50.47 102 THR A O 1
ATOM 817 N N . SER A 1 103 ? 53.300 3.493 -36.913 1.00 44.41 103 SER A N 1
ATOM 818 C CA . SER A 1 103 ? 54.461 3.206 -36.044 1.00 44.41 103 SER A CA 1
ATOM 819 C C . SER A 1 103 ? 55.649 4.177 -36.145 1.00 44.41 103 SER A C 1
ATOM 821 O O . SER A 1 103 ? 56.547 3.983 -36.960 1.00 44.41 103 SER A O 1
ATOM 823 N N . GLY A 1 104 ? 55.683 5.174 -35.254 1.00 53.03 104 GLY A N 1
ATOM 824 C CA . GLY A 1 104 ? 56.877 5.985 -34.964 1.00 53.03 104 GLY A CA 1
ATOM 825 C C . GLY A 1 104 ? 56.804 7.465 -35.355 1.00 53.03 104 GLY A C 1
ATOM 826 O O . GLY A 1 104 ? 57.554 8.261 -34.800 1.00 53.03 104 GLY A O 1
ATOM 827 N N . LEU A 1 105 ? 55.880 7.863 -36.236 1.00 53.12 105 LEU A N 1
ATOM 828 C CA . LEU A 1 105 ? 55.631 9.269 -36.587 1.00 53.12 105 LEU A CA 1
ATOM 829 C C . LEU A 1 105 ? 54.136 9.577 -36.449 1.00 53.12 105 LEU A C 1
ATOM 831 O O . LEU A 1 105 ? 53.327 9.070 -37.223 1.00 53.12 105 LEU A O 1
ATOM 835 N N . SER A 1 106 ? 53.771 10.378 -35.445 1.00 62.41 106 SER A N 1
ATOM 836 C CA . SER A 1 106 ? 52.396 10.816 -35.180 1.00 62.41 106 SER A CA 1
ATOM 837 C C . SER A 1 106 ? 52.219 12.279 -35.569 1.00 62.41 106 SER A C 1
ATOM 839 O O . SER A 1 106 ? 52.794 13.161 -34.928 1.00 62.41 106 SER A O 1
ATOM 841 N N . PHE A 1 107 ? 51.406 12.549 -36.584 1.00 70.81 107 PHE A N 1
ATOM 842 C CA . PHE A 1 107 ? 51.063 13.911 -36.974 1.00 70.81 107 PHE A CA 1
ATOM 843 C C . PHE A 1 107 ? 49.686 14.289 -36.417 1.00 70.81 107 PHE A C 1
ATOM 845 O O . PHE A 1 107 ? 48.795 13.435 -36.373 1.00 70.81 107 PHE A O 1
ATOM 852 N N . PRO A 1 108 ? 49.475 15.548 -35.985 1.00 71.56 108 PRO A N 1
ATOM 853 C CA . PRO A 1 108 ? 48.139 16.008 -35.622 1.00 71.56 108 PRO A CA 1
ATOM 854 C C . PRO A 1 108 ? 47.215 15.841 -36.830 1.00 71.56 108 PRO A C 1
ATOM 856 O O . PRO A 1 108 ? 47.608 16.167 -37.947 1.00 71.56 108 PRO A O 1
ATOM 859 N N . ASN A 1 109 ? 46.012 15.307 -36.618 1.00 75.31 109 ASN A N 1
ATOM 860 C CA . ASN A 1 109 ? 45.047 15.074 -37.688 1.00 75.31 109 ASN A CA 1
ATOM 861 C C . ASN A 1 109 ? 44.449 16.412 -38.167 1.00 75.31 109 ASN A C 1
ATOM 863 O O . ASN A 1 109 ? 43.638 16.995 -37.446 1.00 75.31 109 ASN A O 1
ATOM 867 N N . PRO A 1 110 ? 44.794 16.903 -39.371 1.00 69.75 110 PRO A N 1
ATOM 868 C CA . PRO A 1 110 ? 44.296 18.185 -39.860 1.00 69.75 110 PRO A CA 1
ATOM 869 C C . PRO A 1 110 ? 42.874 18.083 -40.434 1.00 69.75 110 PRO A C 1
ATOM 871 O O . PRO A 1 110 ? 42.293 19.096 -40.811 1.00 69.75 110 PRO A O 1
ATOM 874 N N . PHE A 1 111 ? 42.325 16.869 -40.539 1.00 73.44 111 PHE A N 1
ATOM 875 C CA . PHE A 1 111 ? 41.029 16.589 -41.153 1.00 73.44 111 PHE A CA 1
ATOM 876 C C . PHE A 1 111 ? 39.921 16.341 -40.128 1.00 73.44 111 PHE A C 1
ATOM 878 O O . PHE A 1 111 ? 38.790 16.083 -40.534 1.00 73.44 111 PHE A O 1
ATOM 885 N N . TYR A 1 112 ? 40.224 16.399 -38.828 1.00 72.00 112 TYR A N 1
ATOM 886 C CA . TYR A 1 112 ? 39.229 16.237 -37.771 1.00 72.00 112 TYR A CA 1
ATOM 887 C C . TYR A 1 112 ? 38.186 17.360 -37.817 1.00 72.00 112 TYR A C 1
ATOM 889 O O . TYR A 1 112 ? 38.531 18.541 -37.842 1.00 72.00 112 TYR A O 1
ATOM 897 N N . ASP A 1 113 ? 36.910 16.979 -37.802 1.00 70.56 113 ASP A N 1
ATOM 898 C CA . ASP A 1 113 ? 35.772 17.890 -37.873 1.00 70.56 113 ASP A CA 1
ATOM 899 C C . ASP A 1 113 ? 34.780 17.552 -36.741 1.00 70.56 113 ASP A C 1
ATOM 901 O O . ASP A 1 113 ? 34.076 16.539 -36.822 1.00 70.56 113 ASP A O 1
ATOM 905 N N . PRO A 1 114 ? 34.709 18.369 -35.672 1.00 65.25 114 PRO A N 1
ATOM 906 C CA . PRO A 1 114 ? 33.857 18.097 -34.516 1.00 65.25 114 PRO A CA 1
ATOM 907 C C . PRO A 1 114 ? 32.353 18.194 -34.823 1.00 65.25 114 PRO A C 1
ATOM 909 O O . PRO A 1 114 ? 31.547 17.684 -34.046 1.00 65.25 114 PRO A O 1
ATOM 912 N N . GLU A 1 115 ? 31.960 18.814 -35.941 1.00 61.91 115 GLU A N 1
ATOM 913 C CA . GLU A 1 115 ? 30.561 18.937 -36.373 1.00 61.91 115 GLU A CA 1
ATOM 914 C C . GLU A 1 115 ? 30.144 17.816 -37.346 1.00 61.91 115 GLU A C 1
ATOM 916 O O . GLU A 1 115 ? 28.986 17.736 -37.771 1.00 61.91 115 GLU A O 1
ATOM 921 N N . PHE A 1 116 ? 31.056 16.898 -37.690 1.00 64.12 116 PHE A N 1
ATOM 922 C CA . PHE A 1 116 ? 30.779 15.798 -38.609 1.00 64.12 116 PHE A CA 1
ATOM 923 C C . PHE A 1 116 ? 29.840 14.743 -37.989 1.00 64.12 116 PHE A C 1
ATOM 925 O O . PHE A 1 116 ? 30.234 13.852 -37.238 1.00 64.12 116 PHE A O 1
ATOM 932 N N . THR A 1 117 ? 28.558 14.815 -38.354 1.00 55.97 117 THR A N 1
ATOM 933 C CA . THR A 1 117 ? 27.458 14.000 -37.793 1.00 55.97 117 THR A CA 1
ATOM 934 C C . THR A 1 117 ? 27.317 12.593 -38.380 1.00 55.97 117 THR A C 1
ATOM 936 O O . THR A 1 117 ? 26.642 11.745 -37.789 1.00 55.97 117 THR A O 1
ATOM 939 N N . LYS A 1 118 ? 27.975 12.285 -39.506 1.00 58.53 118 LYS A N 1
ATOM 940 C CA . LYS A 1 118 ? 28.080 10.914 -40.044 1.00 58.53 118 LYS A CA 1
ATOM 941 C C . LYS A 1 118 ? 29.148 10.133 -39.273 1.00 58.53 118 LYS A C 1
ATOM 943 O O . LYS A 1 118 ? 30.109 9.633 -39.845 1.00 58.53 118 LYS A O 1
ATOM 948 N N . GLY A 1 119 ? 28.998 10.076 -37.952 1.00 55.78 119 GLY A N 1
ATOM 949 C CA . GLY A 1 119 ? 29.953 9.410 -37.079 1.00 55.78 119 GLY A CA 1
ATOM 950 C C . GLY A 1 119 ? 30.065 7.909 -37.387 1.00 55.78 119 GLY A C 1
ATOM 951 O O . GLY A 1 119 ? 29.112 7.304 -37.894 1.00 55.78 119 GLY A O 1
ATOM 952 N N . PRO A 1 120 ? 31.203 7.277 -37.055 1.00 63.69 120 PRO A N 1
ATOM 953 C CA . PRO A 1 120 ? 31.397 5.842 -37.195 1.00 63.69 120 PRO A CA 1
ATOM 954 C C . PRO A 1 120 ? 30.292 5.125 -36.420 1.00 63.69 120 PRO A C 1
ATOM 956 O O . PRO A 1 120 ? 29.851 5.608 -35.378 1.00 63.69 120 PRO A O 1
ATOM 959 N N . LEU A 1 121 ? 29.865 3.951 -36.892 1.00 64.31 121 LEU A N 1
ATOM 960 C CA . LEU A 1 121 ? 28.857 3.073 -36.261 1.00 64.31 121 LEU A CA 1
ATOM 961 C C . LEU A 1 121 ? 28.977 2.976 -34.721 1.00 64.31 121 LEU A C 1
ATOM 963 O O . LEU A 1 121 ? 27.998 2.750 -34.009 1.00 64.31 121 LEU A O 1
ATOM 967 N N . LEU A 1 122 ? 30.186 3.185 -34.201 1.00 68.44 122 LEU A N 1
ATOM 968 C CA . LEU A 1 122 ? 30.533 3.266 -32.790 1.00 68.44 122 LEU A CA 1
ATOM 969 C C . LEU A 1 122 ? 29.808 4.391 -32.022 1.00 68.44 122 LEU A C 1
ATOM 971 O O . LEU A 1 122 ? 29.345 4.142 -30.909 1.00 68.44 122 LEU A O 1
ATOM 975 N N . LEU A 1 123 ? 29.646 5.594 -32.588 1.00 69.06 123 LEU A N 1
ATOM 976 C CA . LEU A 1 123 ? 28.960 6.709 -31.918 1.00 69.06 123 LEU A CA 1
ATOM 977 C C . LEU A 1 123 ? 27.459 6.429 -31.772 1.00 69.06 123 LEU A C 1
ATOM 979 O O . LEU A 1 123 ? 26.899 6.605 -30.692 1.00 69.06 123 LEU A O 1
ATOM 983 N N . GLN A 1 124 ? 26.825 5.903 -32.823 1.00 76.31 124 GLN A N 1
ATOM 984 C CA . GLN A 1 124 ? 25.420 5.483 -32.776 1.00 76.31 124 GLN A CA 1
ATOM 985 C C . GLN A 1 124 ? 25.203 4.363 -31.754 1.00 76.31 124 GLN A C 1
ATOM 987 O O . GLN A 1 124 ? 24.231 4.383 -30.997 1.00 76.31 124 GLN A O 1
ATOM 992 N N . ARG A 1 125 ? 26.136 3.406 -31.683 1.00 80.94 125 ARG A N 1
ATOM 993 C CA . ARG A 1 125 ? 26.104 2.338 -30.681 1.00 80.94 125 ARG A CA 1
ATOM 994 C C . ARG A 1 125 ? 26.203 2.893 -29.260 1.00 80.94 125 ARG A C 1
ATOM 996 O O . ARG A 1 125 ? 25.377 2.533 -28.425 1.00 80.94 125 ARG A O 1
ATOM 1003 N N . ARG A 1 126 ? 27.142 3.809 -29.000 1.00 81.12 126 ARG A N 1
ATOM 1004 C CA . ARG A 1 126 ? 27.281 4.463 -27.687 1.00 81.12 126 ARG A CA 1
ATOM 1005 C C . ARG A 1 126 ? 26.050 5.282 -27.319 1.00 81.12 126 ARG A C 1
ATOM 1007 O O . ARG A 1 126 ? 25.574 5.174 -26.194 1.00 81.12 126 ARG A O 1
ATOM 1014 N N . TYR A 1 127 ? 25.497 6.047 -28.258 1.00 85.12 127 TYR A N 1
ATOM 1015 C CA . TYR A 1 127 ? 24.259 6.791 -28.034 1.00 85.12 127 TYR A CA 1
ATOM 1016 C C . TYR A 1 127 ? 23.112 5.851 -27.645 1.00 85.12 127 TYR A C 1
ATOM 1018 O O . TYR A 1 127 ? 22.430 6.077 -26.645 1.00 85.12 127 TYR A O 1
ATOM 1026 N N . LYS A 1 128 ? 22.955 4.735 -28.369 1.00 88.44 128 LYS A N 1
ATOM 1027 C CA . LYS A 1 128 ? 21.946 3.721 -28.056 1.00 88.44 128 LYS A CA 1
ATOM 1028 C C . LYS A 1 128 ? 22.158 3.126 -26.663 1.00 88.44 128 LYS A C 1
ATOM 1030 O O . LYS A 1 128 ? 21.202 3.055 -25.899 1.00 88.44 128 LYS A O 1
ATOM 1035 N N . GLU A 1 129 ? 23.386 2.766 -26.300 1.00 93.00 129 GLU A N 1
ATOM 1036 C CA . GLU A 1 129 ? 23.727 2.248 -24.965 1.00 93.00 129 GLU A CA 1
ATOM 1037 C C . GLU A 1 129 ? 23.436 3.252 -23.838 1.00 93.00 129 GLU A C 1
ATOM 1039 O O . GLU A 1 129 ? 22.951 2.870 -22.773 1.00 93.00 129 GLU A O 1
ATOM 1044 N N . VAL A 1 130 ? 23.704 4.541 -24.053 1.00 92.94 130 VAL A N 1
ATOM 1045 C CA . VAL A 1 130 ? 23.390 5.588 -23.071 1.00 92.94 130 VAL A CA 1
ATOM 1046 C C . VAL A 1 130 ? 21.879 5.788 -22.959 1.00 92.94 130 VAL A C 1
ATOM 1048 O O . VAL A 1 130 ? 21.353 5.843 -21.848 1.00 92.94 130 VAL A O 1
ATOM 1051 N N . SER A 1 131 ? 21.162 5.825 -24.085 1.00 93.44 131 SER A N 1
ATOM 1052 C CA . SER A 1 131 ? 19.703 5.981 -24.097 1.00 93.44 131 SER A CA 1
ATOM 1053 C C . SER A 1 131 ? 18.990 4.825 -23.384 1.00 93.44 131 SER A C 1
ATOM 1055 O O . SER A 1 131 ? 18.077 5.053 -22.591 1.00 93.44 131 SER A O 1
ATOM 1057 N N . THR A 1 132 ? 19.445 3.582 -23.581 1.00 96.00 132 THR A N 1
ATOM 1058 C CA . THR A 1 132 ? 18.856 2.411 -22.921 1.00 96.00 132 THR A CA 1
ATOM 1059 C C . THR A 1 132 ? 19.131 2.423 -21.425 1.00 96.00 132 THR A C 1
ATOM 1061 O O . THR A 1 132 ? 18.218 2.153 -20.644 1.00 96.00 132 THR A O 1
ATOM 1064 N N . LYS A 1 133 ? 20.346 2.795 -21.002 1.00 96.31 133 LYS A N 1
ATOM 1065 C CA . LYS A 1 133 ? 20.669 2.988 -19.581 1.00 96.31 133 LYS A CA 1
ATOM 1066 C C . LYS A 1 133 ? 19.788 4.058 -18.947 1.00 96.31 133 LYS A C 1
ATOM 1068 O O . LYS A 1 133 ? 19.250 3.821 -17.872 1.00 96.31 133 LYS A O 1
ATOM 1073 N N . LEU A 1 134 ? 19.592 5.195 -19.612 1.00 96.25 134 LEU A N 1
ATOM 1074 C CA . LEU A 1 134 ? 18.749 6.276 -19.103 1.00 96.25 134 LEU A CA 1
ATOM 1075 C C . LEU A 1 134 ? 17.294 5.823 -18.916 1.00 96.25 134 LEU A C 1
ATOM 1077 O O . LEU A 1 134 ? 16.726 6.033 -17.846 1.00 96.25 134 LEU A O 1
ATOM 1081 N N . LEU A 1 135 ? 16.725 5.123 -19.901 1.00 96.81 135 LEU A N 1
ATOM 1082 C CA . LEU A 1 135 ? 15.369 4.571 -19.807 1.00 96.81 135 LEU A CA 1
ATOM 1083 C C . LEU A 1 135 ? 15.230 3.542 -18.677 1.00 96.81 135 LEU A C 1
ATOM 1085 O O . LEU A 1 135 ? 14.221 3.522 -17.971 1.00 96.81 135 LEU A O 1
ATOM 1089 N N . LEU A 1 136 ? 16.234 2.682 -18.483 1.00 97.31 136 LEU A N 1
ATOM 1090 C CA . LEU A 1 136 ? 16.243 1.728 -17.374 1.00 97.31 136 LEU A CA 1
ATOM 1091 C C . LEU A 1 136 ? 16.309 2.443 -16.023 1.00 97.31 136 LEU A C 1
ATOM 1093 O O . LEU A 1 136 ? 15.522 2.124 -15.135 1.00 97.31 136 LEU A O 1
ATOM 1097 N N . THR A 1 137 ? 17.185 3.437 -15.879 1.00 96.31 137 THR A N 1
ATOM 1098 C CA . THR A 1 137 ? 17.301 4.232 -14.651 1.00 96.31 137 THR A CA 1
ATOM 1099 C C . THR A 1 137 ? 16.001 4.966 -14.335 1.00 96.31 137 THR A C 1
ATOM 1101 O O . THR A 1 137 ? 15.566 4.950 -13.187 1.00 96.31 137 THR A O 1
ATOM 1104 N N . GLN A 1 138 ? 15.324 5.536 -15.336 1.00 97.31 138 GLN A N 1
ATOM 1105 C CA . GLN A 1 138 ? 14.011 6.163 -15.153 1.00 97.31 138 GLN A CA 1
ATOM 1106 C C . GLN A 1 138 ? 12.960 5.162 -14.656 1.00 97.31 138 GLN A C 1
ATOM 1108 O O . GLN A 1 138 ? 12.247 5.448 -13.695 1.00 97.31 138 GLN A O 1
ATOM 1113 N N . LYS A 1 139 ? 12.900 3.959 -15.242 1.00 97.38 139 LYS A N 1
ATOM 1114 C CA . LYS A 1 139 ? 11.983 2.899 -14.787 1.00 97.38 139 LYS A CA 1
ATOM 1115 C C . LYS A 1 139 ? 12.286 2.434 -13.363 1.00 97.38 139 LYS A C 1
ATOM 1117 O O . LYS A 1 139 ? 11.364 2.196 -12.585 1.00 97.38 139 LYS A O 1
ATOM 1122 N N . LEU A 1 140 ? 13.564 2.291 -13.013 1.00 97.38 140 LEU A N 1
ATOM 1123 C CA . LEU A 1 140 ? 13.978 1.924 -11.657 1.00 97.38 140 LEU A CA 1
ATOM 1124 C C . LEU A 1 140 ? 13.628 3.021 -10.649 1.00 97.38 140 LEU A C 1
ATOM 1126 O O . LEU A 1 140 ? 13.128 2.709 -9.570 1.00 97.38 140 LEU A O 1
ATOM 1130 N N . LEU A 1 141 ? 13.815 4.291 -11.016 1.00 97.75 141 LEU A N 1
ATOM 1131 C CA . LEU A 1 141 ? 13.441 5.430 -10.183 1.00 97.75 141 LEU A CA 1
ATOM 1132 C C . LEU A 1 141 ? 11.928 5.471 -9.939 1.00 97.75 141 LEU A C 1
ATOM 1134 O O . LEU A 1 141 ? 11.507 5.587 -8.791 1.00 97.75 141 LEU A O 1
ATOM 1138 N N . GLN A 1 142 ? 11.116 5.295 -10.986 1.00 97.81 142 GLN A N 1
ATOM 1139 C CA . GLN A 1 142 ? 9.656 5.229 -10.862 1.00 97.81 142 GLN A CA 1
ATOM 1140 C C . GLN A 1 142 ? 9.213 4.089 -9.937 1.00 97.81 142 GLN A C 1
ATOM 1142 O O . GLN A 1 142 ? 8.409 4.305 -9.031 1.00 97.81 142 GLN A O 1
ATOM 1147 N N . ARG A 1 143 ? 9.785 2.886 -10.097 1.00 97.50 143 ARG A N 1
ATOM 1148 C CA . ARG A 1 143 ? 9.509 1.756 -9.192 1.00 97.50 143 ARG A CA 1
ATOM 1149 C C . ARG A 1 143 ? 9.904 2.069 -7.754 1.00 97.50 143 ARG A C 1
ATOM 1151 O O . ARG A 1 143 ? 9.141 1.786 -6.836 1.00 97.50 143 ARG A O 1
ATOM 1158 N N . SER A 1 144 ? 11.074 2.673 -7.549 1.00 97.38 144 SER A N 1
ATOM 1159 C CA . SER A 1 144 ? 11.530 3.080 -6.219 1.00 97.38 144 SER A CA 1
ATOM 1160 C C . SER A 1 144 ? 10.558 4.069 -5.575 1.00 97.38 144 SER A C 1
ATOM 1162 O O . SER A 1 144 ? 10.197 3.893 -4.416 1.00 97.38 144 SER A O 1
ATOM 1164 N N . GLN A 1 145 ? 10.093 5.073 -6.321 1.00 97.75 145 GLN A N 1
ATOM 1165 C CA . GLN A 1 145 ? 9.118 6.054 -5.837 1.00 97.75 145 GLN A CA 1
ATOM 1166 C C . GLN A 1 145 ? 7.781 5.398 -5.471 1.00 97.75 145 GLN A C 1
ATOM 1168 O O . GLN A 1 145 ? 7.206 5.707 -4.426 1.00 97.75 145 GLN A O 1
ATOM 1173 N N . GLU A 1 146 ? 7.304 4.451 -6.282 1.00 97.81 146 GLU A N 1
ATOM 1174 C CA . GLU A 1 146 ? 6.083 3.701 -5.986 1.00 97.81 146 GLU A CA 1
ATOM 1175 C C . GLU A 1 146 ? 6.228 2.863 -4.706 1.00 97.81 146 GLU A C 1
ATOM 1177 O O . GLU A 1 146 ? 5.328 2.863 -3.861 1.00 97.81 146 GLU A O 1
ATOM 1182 N N . HIS A 1 147 ? 7.370 2.194 -4.522 1.00 97.50 147 HIS A N 1
ATOM 1183 C CA . HIS A 1 147 ? 7.670 1.461 -3.292 1.00 97.50 147 HIS A CA 1
ATOM 1184 C C . HIS A 1 147 ? 7.707 2.384 -2.072 1.00 97.50 147 HIS A C 1
ATOM 1186 O O . HIS A 1 147 ? 7.110 2.053 -1.048 1.00 97.50 147 HIS A O 1
ATOM 1192 N N . THR A 1 148 ? 8.333 3.559 -2.177 1.00 97.81 148 THR A N 1
ATOM 1193 C CA . THR A 1 148 ? 8.342 4.552 -1.094 1.00 97.81 148 THR A CA 1
ATOM 1194 C C . THR A 1 148 ? 6.931 5.037 -0.760 1.00 97.81 148 THR A C 1
ATOM 1196 O O . THR A 1 148 ? 6.591 5.161 0.418 1.00 97.81 148 THR A O 1
ATOM 1199 N N . ARG A 1 149 ? 6.077 5.265 -1.767 1.00 97.50 149 ARG A N 1
ATOM 1200 C CA . ARG A 1 149 ? 4.676 5.653 -1.555 1.00 97.50 149 ARG A CA 1
ATOM 1201 C C . ARG A 1 149 ? 3.899 4.565 -0.812 1.00 97.50 149 ARG A C 1
ATOM 1203 O O . ARG A 1 149 ? 3.290 4.862 0.213 1.00 97.50 149 ARG A O 1
ATOM 1210 N N . LYS A 1 150 ? 3.985 3.312 -1.272 1.00 97.50 150 LYS A N 1
ATOM 1211 C CA . LYS A 1 150 ? 3.342 2.163 -0.611 1.00 97.50 150 LYS A CA 1
ATOM 1212 C C . LYS A 1 150 ? 3.828 2.006 0.827 1.00 97.50 150 LYS A C 1
ATOM 1214 O O . LYS A 1 150 ? 3.019 1.830 1.731 1.00 97.50 150 LYS A O 1
ATOM 1219 N N . LEU A 1 151 ? 5.135 2.139 1.061 1.00 97.69 151 LEU A N 1
ATOM 1220 C CA . LEU A 1 151 ? 5.698 2.066 2.406 1.00 97.69 151 LEU A CA 1
ATOM 1221 C C . LEU A 1 151 ? 5.113 3.156 3.316 1.00 97.69 151 LEU A C 1
ATOM 1223 O O . LEU A 1 151 ? 4.691 2.862 4.433 1.00 97.69 151 LEU A O 1
ATOM 1227 N N . LYS A 1 152 ? 5.007 4.396 2.826 1.00 97.81 152 LYS A N 1
ATOM 1228 C CA . LYS A 1 152 ? 4.398 5.507 3.570 1.00 97.81 152 LYS A CA 1
ATOM 1229 C C . LYS A 1 152 ? 2.930 5.237 3.919 1.00 97.81 152 LYS A C 1
ATOM 1231 O O . LYS A 1 152 ? 2.519 5.499 5.046 1.00 97.81 152 LYS A O 1
ATOM 1236 N N . GLU A 1 153 ? 2.154 4.695 2.984 1.00 96.94 153 GLU A N 1
ATOM 1237 C CA . GLU A 1 153 ? 0.756 4.307 3.218 1.00 96.94 153 GLU A CA 1
ATOM 1238 C C . GLU A 1 153 ? 0.648 3.198 4.274 1.00 96.94 153 GLU A C 1
ATOM 1240 O O . GLU A 1 153 ? -0.153 3.305 5.205 1.00 96.94 153 GLU A O 1
ATOM 1245 N N . THR A 1 154 ? 1.499 2.169 4.190 1.00 96.94 154 THR A N 1
ATOM 1246 C CA . THR A 1 154 ? 1.516 1.082 5.181 1.00 96.94 154 THR A CA 1
ATOM 1247 C C . THR A 1 154 ? 1.923 1.562 6.571 1.00 96.94 154 THR A C 1
ATOM 1249 O O . THR A 1 154 ? 1.284 1.179 7.549 1.00 96.94 154 THR A O 1
ATOM 1252 N N . LEU A 1 155 ? 2.922 2.447 6.668 1.00 97.50 155 LEU A N 1
ATOM 1253 C CA . LEU A 1 155 ? 3.351 3.042 7.933 1.00 97.50 155 LEU A CA 1
ATOM 1254 C C . LEU A 1 155 ? 2.229 3.853 8.571 1.00 97.50 155 LEU A C 1
ATOM 1256 O O . LEU A 1 155 ? 1.965 3.685 9.757 1.00 97.50 155 LEU A O 1
ATOM 1260 N N . LYS A 1 156 ? 1.524 4.667 7.780 1.00 96.44 156 LYS A N 1
ATOM 1261 C CA . LYS A 1 156 ? 0.374 5.431 8.269 1.00 96.44 156 LYS A CA 1
ATOM 1262 C C . LYS A 1 156 ? -0.728 4.507 8.798 1.00 96.44 156 LYS A C 1
ATOM 1264 O O . LYS A 1 156 ? -1.216 4.705 9.903 1.00 96.44 156 LYS A O 1
ATOM 1269 N N . SER A 1 157 ? -1.061 3.446 8.059 1.00 95.38 157 SER A N 1
ATOM 1270 C CA . SER A 1 157 ? -2.050 2.458 8.515 1.00 95.38 157 SER A CA 1
ATOM 1271 C C . SER A 1 157 ? -1.629 1.754 9.812 1.00 95.38 157 SER A C 1
ATOM 1273 O O . SER A 1 157 ? -2.466 1.505 10.681 1.00 95.38 157 SER A O 1
ATOM 1275 N N . MET A 1 158 ? -0.342 1.428 9.966 1.00 96.12 158 MET A N 1
ATOM 1276 C CA . MET A 1 158 ? 0.181 0.851 11.207 1.00 96.12 158 MET A CA 1
ATOM 1277 C C . MET A 1 158 ? 0.132 1.846 12.369 1.00 96.12 158 MET A C 1
ATOM 1279 O O . MET A 1 158 ? -0.252 1.457 13.469 1.00 96.12 158 MET A O 1
ATOM 1283 N N . GLU A 1 159 ? 0.474 3.113 12.132 1.00 96.25 159 GLU A N 1
ATOM 1284 C CA . GLU A 1 159 ? 0.379 4.180 13.132 1.00 96.25 159 GLU A CA 1
ATOM 1285 C C . GLU A 1 159 ? -1.059 4.328 13.647 1.00 96.25 159 GLU A C 1
ATOM 1287 O O . GLU A 1 159 ? -1.285 4.336 14.859 1.00 96.25 159 GLU A O 1
ATOM 1292 N N . ASP A 1 160 ? -2.036 4.362 12.739 1.00 91.25 160 ASP A N 1
ATOM 1293 C CA . ASP A 1 160 ? -3.453 4.462 13.090 1.00 91.25 160 ASP A CA 1
ATOM 1294 C C . ASP A 1 160 ? -3.901 3.259 13.945 1.00 91.25 160 ASP A C 1
ATOM 1296 O O . ASP A 1 160 ? -4.527 3.432 14.995 1.00 91.25 160 ASP A O 1
ATOM 1300 N N . LYS A 1 161 ? -3.506 2.033 13.567 1.00 91.94 161 LYS A N 1
ATOM 1301 C CA . LYS A 1 161 ? -3.795 0.807 14.340 1.00 91.94 161 LYS A CA 1
ATOM 1302 C C . LYS A 1 161 ? -3.152 0.813 15.728 1.00 91.94 161 LYS A C 1
ATOM 1304 O O . LYS A 1 161 ? -3.783 0.398 16.704 1.00 91.94 161 LYS A O 1
ATOM 1309 N N . LEU A 1 162 ? -1.906 1.274 15.835 1.00 95.19 162 LEU A N 1
ATOM 1310 C CA . LEU A 1 162 ? -1.205 1.397 17.113 1.00 95.19 162 LEU A CA 1
ATOM 1311 C C . LEU A 1 162 ? -1.887 2.420 18.018 1.00 95.19 162 LEU A C 1
ATOM 1313 O O . LEU A 1 162 ? -2.089 2.147 19.198 1.00 95.19 162 LEU A O 1
ATOM 1317 N N . ARG A 1 163 ? -2.309 3.561 17.470 1.00 90.75 163 ARG A N 1
ATOM 1318 C CA . ARG A 1 163 ? -3.024 4.598 18.221 1.00 90.75 163 ARG A CA 1
ATOM 1319 C C . ARG A 1 163 ? -4.330 4.073 18.822 1.00 90.75 163 ARG A C 1
ATOM 1321 O O . ARG A 1 163 ? -4.613 4.341 19.989 1.00 90.75 163 ARG A O 1
ATOM 1328 N N . VAL A 1 164 ? -5.099 3.304 18.049 1.00 89.44 164 VAL A N 1
ATOM 1329 C CA . VAL A 1 164 ? -6.317 2.630 18.533 1.00 89.44 164 VAL A CA 1
ATOM 1330 C C . VAL A 1 164 ? -5.976 1.604 19.619 1.00 89.44 164 VAL A C 1
ATOM 1332 O O . VAL A 1 164 ? -6.598 1.593 20.678 1.00 89.44 164 VAL A O 1
ATOM 1335 N N . SER A 1 165 ? -4.927 0.803 19.417 1.00 90.19 165 SER A N 1
ATOM 1336 C CA . SER A 1 165 ? -4.497 -0.215 20.389 1.00 90.19 165 SER A CA 1
ATOM 1337 C C . SER A 1 165 ? -4.055 0.395 21.725 1.00 90.19 165 SER A C 1
ATOM 1339 O O . SER A 1 165 ? -4.443 -0.098 22.783 1.00 90.19 165 SER A O 1
ATOM 1341 N N . ILE A 1 166 ? -3.299 1.499 21.694 1.00 92.81 166 ILE A N 1
ATOM 1342 C CA . ILE A 1 166 ? -2.894 2.248 22.894 1.00 92.81 166 ILE A CA 1
ATOM 1343 C C . ILE A 1 166 ? -4.132 2.764 23.635 1.00 92.81 166 ILE A C 1
ATOM 1345 O O . ILE A 1 166 ? -4.250 2.569 24.841 1.00 92.81 166 ILE A O 1
ATOM 1349 N N . ARG A 1 167 ? -5.100 3.343 22.913 1.00 88.62 167 ARG A N 1
ATOM 1350 C CA . ARG A 1 167 ? -6.363 3.819 23.497 1.00 88.62 167 ARG A CA 1
ATOM 1351 C C . ARG A 1 167 ? -7.142 2.692 24.181 1.00 88.62 167 ARG A C 1
ATOM 1353 O O . ARG A 1 167 ? -7.628 2.883 25.292 1.00 88.62 167 ARG A O 1
ATOM 1360 N N . HIS A 1 168 ? -7.261 1.526 23.545 1.00 89.62 168 HIS A N 1
ATOM 1361 C CA . HIS A 1 168 ? -7.927 0.369 24.151 1.00 89.62 168 HIS A CA 1
ATOM 1362 C C . HIS A 1 168 ? -7.190 -0.133 25.395 1.00 89.62 168 HIS A C 1
ATOM 1364 O O . HIS A 1 168 ? -7.832 -0.450 26.393 1.00 89.62 168 HIS A O 1
ATOM 1370 N N . ASN A 1 169 ? -5.856 -0.151 25.366 1.00 92.94 169 ASN A N 1
ATOM 1371 C CA . ASN A 1 169 ? -5.046 -0.511 26.524 1.00 92.94 169 ASN A CA 1
ATOM 1372 C C . ASN A 1 169 ? -5.243 0.472 27.691 1.00 92.94 169 ASN A C 1
ATOM 1374 O O . ASN A 1 169 ? -5.402 0.054 28.836 1.00 92.94 169 ASN A O 1
ATOM 1378 N N . ASP A 1 170 ? -5.301 1.777 27.417 1.00 92.00 170 ASP A N 1
ATOM 1379 C CA . ASP A 1 170 ? -5.580 2.792 28.437 1.00 92.00 170 ASP A CA 1
ATOM 1380 C C . ASP A 1 170 ? -6.972 2.622 29.055 1.00 92.00 170 ASP A C 1
ATOM 1382 O O . ASP A 1 170 ? -7.121 2.727 30.275 1.00 92.00 170 ASP A O 1
ATOM 1386 N N . ASN A 1 171 ? -7.985 2.326 28.239 1.00 90.56 171 ASN A N 1
ATOM 1387 C CA . ASN A 1 171 ? -9.341 2.057 28.719 1.00 90.56 171 ASN A CA 1
ATOM 1388 C C . ASN A 1 171 ? -9.385 0.777 29.578 1.00 90.56 171 ASN A C 1
ATOM 1390 O O . ASN A 1 171 ? -9.941 0.786 30.676 1.00 90.56 171 ASN A O 1
ATOM 1394 N N . ALA A 1 172 ? -8.715 -0.300 29.154 1.00 92.25 172 ALA A N 1
ATOM 1395 C CA . ALA A 1 172 ? -8.590 -1.526 29.946 1.00 92.25 172 ALA A CA 1
ATOM 1396 C C . ALA A 1 172 ? -7.885 -1.274 31.292 1.00 92.25 172 ALA A C 1
ATOM 1398 O O . ALA A 1 172 ? -8.327 -1.755 32.337 1.00 92.25 172 ALA A O 1
ATOM 1399 N N . ASN A 1 173 ? -6.832 -0.453 31.298 1.00 94.25 173 ASN A N 1
ATOM 1400 C CA . ASN A 1 173 ? -6.146 -0.053 32.524 1.00 94.25 173 ASN A CA 1
ATOM 1401 C C . ASN A 1 173 ? -7.053 0.737 33.475 1.00 94.25 173 ASN A C 1
ATOM 1403 O O . ASN A 1 173 ? -6.954 0.560 34.691 1.00 94.25 173 ASN A O 1
ATOM 1407 N N . ARG A 1 174 ? -7.948 1.592 32.962 1.00 92.69 174 ARG A N 1
ATOM 1408 C CA . ARG A 1 174 ? -8.951 2.265 33.803 1.00 92.69 174 ARG A CA 1
ATOM 1409 C C . ARG A 1 174 ? -9.918 1.266 34.428 1.00 92.69 174 ARG A C 1
ATOM 1411 O O . ARG A 1 174 ? -10.120 1.339 35.636 1.00 92.69 174 ARG A O 1
ATOM 1418 N N . LEU A 1 175 ? -10.411 0.287 33.667 1.00 94.50 175 LEU A N 1
ATOM 1419 C CA . LEU A 1 175 ? -11.272 -0.775 34.205 1.00 94.50 175 LEU A CA 1
ATOM 1420 C C . LEU A 1 175 ? -10.585 -1.573 35.315 1.00 94.50 175 LEU A C 1
ATOM 1422 O O . LEU A 1 175 ? -11.190 -1.811 36.358 1.00 94.50 175 LEU A O 1
ATOM 1426 N N . LEU A 1 176 ? -9.311 -1.934 35.138 1.00 94.06 176 LEU A N 1
ATOM 1427 C CA . LEU A 1 176 ? -8.537 -2.625 36.173 1.00 94.06 176 LEU A CA 1
ATOM 1428 C C . LEU A 1 176 ? -8.376 -1.776 37.439 1.00 94.06 176 LEU A C 1
ATOM 1430 O O . LEU A 1 176 ? -8.471 -2.298 38.549 1.00 94.06 176 LEU A O 1
ATOM 1434 N N . ARG A 1 177 ? -8.158 -0.462 37.301 1.00 93.94 177 ARG A N 1
ATOM 1435 C CA . ARG A 1 177 ? -8.099 0.454 38.453 1.00 93.94 177 ARG A CA 1
ATOM 1436 C C . ARG A 1 177 ? -9.444 0.536 39.171 1.00 93.94 177 ARG A C 1
ATOM 1438 O O . ARG A 1 177 ? -9.457 0.439 40.397 1.00 93.94 177 ARG A O 1
ATOM 1445 N N . SER A 1 178 ? -10.545 0.660 38.430 1.00 93.31 178 SER A N 1
ATOM 1446 C CA . SER A 1 178 ? -11.899 0.663 38.993 1.00 93.31 178 SER A CA 1
ATOM 1447 C C . SER A 1 178 ? -12.206 -0.646 39.720 1.00 93.31 178 SER A C 1
ATOM 1449 O O . SER A 1 178 ? -12.674 -0.620 40.856 1.00 93.31 178 SER A O 1
ATOM 1451 N N . PHE A 1 179 ? -11.845 -1.787 39.126 1.00 94.38 179 PHE A N 1
ATOM 1452 C CA . PHE A 1 179 ? -11.980 -3.099 39.756 1.00 94.38 179 PHE A CA 1
ATOM 1453 C C . PHE A 1 179 ? -11.187 -3.186 41.060 1.00 94.38 179 PHE A C 1
ATOM 1455 O O . PHE A 1 179 ? -11.749 -3.512 42.102 1.00 94.38 179 PHE A O 1
ATOM 1462 N N . ASN A 1 180 ? -9.898 -2.840 41.025 1.00 93.44 180 ASN A N 1
ATOM 1463 C CA . ASN A 1 180 ? -9.037 -2.882 42.205 1.00 93.44 180 ASN A CA 1
ATOM 1464 C C . ASN A 1 180 ? -9.563 -1.980 43.329 1.00 93.44 180 ASN A C 1
ATOM 1466 O O . ASN A 1 180 ? -9.496 -2.357 44.498 1.00 93.44 180 ASN A O 1
ATOM 1470 N N . PHE A 1 181 ? -10.102 -0.807 42.988 1.00 93.38 181 PHE A N 1
ATOM 1471 C CA . PHE A 1 181 ? -10.718 0.103 43.950 1.00 93.38 181 PHE A CA 1
ATOM 1472 C C . PHE A 1 181 ? -11.964 -0.509 44.605 1.00 93.38 181 PHE A C 1
ATOM 1474 O O . PHE A 1 181 ? -12.045 -0.556 45.834 1.00 93.38 181 PHE A O 1
ATOM 1481 N N . LEU A 1 182 ? -12.906 -1.020 43.805 1.00 93.00 182 LEU A N 1
ATOM 1482 C CA . LEU A 1 182 ? -14.135 -1.640 44.313 1.00 93.00 182 LEU A CA 1
ATOM 1483 C C . LEU A 1 182 ? -13.844 -2.886 45.152 1.00 93.00 182 LEU A C 1
ATOM 1485 O O . LEU A 1 182 ? -14.433 -3.067 46.219 1.00 93.00 182 LEU A O 1
ATOM 1489 N N . PHE A 1 183 ? -12.903 -3.714 44.695 1.00 92.62 183 PHE A N 1
ATOM 1490 C CA . PHE A 1 183 ? -12.491 -4.930 45.383 1.00 92.62 183 PHE A CA 1
ATOM 1491 C C . PHE A 1 183 ? -11.842 -4.619 46.735 1.00 92.62 183 PHE A C 1
ATOM 1493 O O . PHE A 1 183 ? -12.215 -5.197 47.755 1.00 92.62 183 PHE A O 1
ATOM 1500 N N . LYS A 1 184 ? -10.913 -3.653 46.771 1.00 93.06 184 LYS A N 1
ATOM 1501 C CA . LYS A 1 184 ? -10.242 -3.231 48.009 1.00 93.06 184 LYS A CA 1
ATOM 1502 C C . LYS A 1 184 ? -11.227 -2.679 49.042 1.00 93.06 184 LYS A C 1
ATOM 1504 O O . LYS A 1 184 ? -11.060 -2.936 50.232 1.00 93.06 184 LYS A O 1
ATOM 1509 N N . ASN A 1 185 ? -12.246 -1.950 48.594 1.00 92.44 185 ASN A N 1
ATOM 1510 C CA . ASN A 1 185 ? -13.239 -1.335 49.472 1.00 92.44 185 ASN A CA 1
ATOM 1511 C C . ASN A 1 185 ? -14.367 -2.290 49.897 1.00 92.44 185 ASN A C 1
ATOM 1513 O O . ASN A 1 185 ? -15.262 -1.853 50.613 1.00 92.44 185 ASN A O 1
ATOM 1517 N N . LYS A 1 186 ? -14.324 -3.571 49.489 1.00 87.31 186 LYS A N 1
ATOM 1518 C CA . LYS A 1 186 ? -15.352 -4.589 49.782 1.00 87.31 186 LYS A CA 1
ATOM 1519 C C . LYS A 1 186 ? -16.768 -4.099 49.472 1.00 87.31 186 LYS A C 1
ATOM 1521 O O . LYS A 1 186 ? -17.669 -4.218 50.291 1.00 87.31 186 LYS A O 1
ATOM 1526 N N . ASN A 1 187 ? -16.942 -3.500 48.300 1.00 82.19 187 ASN A N 1
ATOM 1527 C CA . ASN A 1 187 ? -18.250 -3.019 47.889 1.00 82.19 187 ASN A CA 1
ATOM 1528 C C . ASN A 1 187 ? -19.193 -4.209 47.629 1.00 82.19 187 ASN A C 1
ATOM 1530 O O . ASN A 1 187 ? -18.906 -5.037 46.763 1.00 82.19 187 ASN A O 1
ATOM 1534 N N . ASP A 1 188 ? -20.312 -4.270 48.352 1.00 82.94 188 ASP A N 1
ATOM 1535 C CA . ASP A 1 188 ? -21.308 -5.345 48.238 1.00 82.94 188 ASP A CA 1
ATOM 1536 C C . ASP A 1 188 ? -21.961 -5.408 46.843 1.00 82.94 188 ASP A C 1
ATOM 1538 O O . ASP A 1 188 ? -22.451 -6.459 46.433 1.00 82.94 188 ASP A O 1
ATOM 1542 N N . ASP A 1 189 ? -21.910 -4.313 46.072 1.00 88.06 189 ASP A N 1
ATOM 1543 C CA . ASP A 1 189 ? -22.466 -4.207 44.717 1.00 88.06 189 ASP A CA 1
ATOM 1544 C C . ASP A 1 189 ? -21.394 -4.218 43.604 1.00 88.06 189 ASP A C 1
ATOM 1546 O O . ASP A 1 189 ? -21.584 -3.684 42.507 1.00 88.06 189 ASP A O 1
ATOM 1550 N N . LEU A 1 190 ? -20.232 -4.825 43.875 1.00 88.44 190 LEU A N 1
ATOM 1551 C CA . LEU A 1 190 ? -19.075 -4.838 42.970 1.00 88.44 190 LEU A CA 1
ATOM 1552 C C . LEU A 1 190 ? -19.429 -5.245 41.531 1.00 88.44 190 LEU A C 1
ATOM 1554 O O . LEU A 1 190 ? -18.972 -4.606 40.584 1.00 88.44 190 LEU A O 1
ATOM 1558 N N . THR A 1 191 ? -20.251 -6.282 41.356 1.00 86.12 191 THR A N 1
ATOM 1559 C CA . THR A 1 191 ? -20.596 -6.809 40.029 1.00 86.12 191 THR A CA 1
ATOM 1560 C C . THR A 1 191 ? -21.393 -5.803 39.202 1.00 86.12 191 THR A C 1
ATOM 1562 O O . THR A 1 191 ? -21.032 -5.548 38.054 1.00 86.12 191 THR A O 1
ATOM 1565 N N . ASN A 1 192 ? -22.448 -5.196 39.759 1.00 84.06 192 ASN A N 1
ATOM 1566 C CA . ASN A 1 192 ? -23.269 -4.251 38.998 1.00 84.06 192 ASN A CA 1
ATOM 1567 C C . ASN A 1 192 ? -22.495 -2.961 38.697 1.00 84.06 192 ASN A C 1
ATOM 1569 O O . ASN A 1 192 ? -22.599 -2.436 37.589 1.00 84.06 192 ASN A O 1
ATOM 1573 N N . GLN A 1 193 ? -21.675 -2.477 39.637 1.00 87.75 193 GLN A N 1
ATOM 1574 C CA . GLN A 1 193 ? -20.837 -1.298 39.401 1.00 87.75 193 GLN A CA 1
ATOM 1575 C C . GLN A 1 193 ? -19.766 -1.554 38.336 1.00 87.75 193 GLN A C 1
ATOM 1577 O O . GLN A 1 193 ? -19.567 -0.716 37.459 1.00 87.75 193 GLN A O 1
ATOM 1582 N N . MET A 1 194 ? -19.127 -2.729 38.341 1.00 91.69 194 MET A N 1
ATOM 1583 C CA . MET A 1 194 ? -18.172 -3.081 37.288 1.00 91.69 194 MET A CA 1
ATOM 1584 C C . MET A 1 194 ? -18.827 -3.221 35.918 1.00 91.69 194 MET A C 1
ATOM 1586 O O . MET A 1 194 ? -18.240 -2.772 34.938 1.00 91.69 194 MET A O 1
ATOM 1590 N N . LEU A 1 195 ? -20.030 -3.796 35.828 1.00 87.38 195 LEU A N 1
ATOM 1591 C CA . LEU A 1 195 ? -20.760 -3.885 34.559 1.00 87.38 195 LEU A CA 1
ATOM 1592 C C . LEU A 1 195 ? -21.074 -2.500 33.979 1.00 87.38 195 LEU A C 1
ATOM 1594 O O . LEU A 1 195 ? -20.914 -2.307 32.775 1.00 87.38 195 LEU A O 1
ATOM 1598 N N . ARG A 1 196 ? -21.437 -1.530 34.826 1.00 85.50 196 ARG A N 1
ATOM 1599 C CA . ARG A 1 196 ? -21.628 -0.130 34.411 1.00 85.50 196 ARG A CA 1
ATOM 1600 C C . ARG A 1 196 ? -20.331 0.504 33.918 1.00 85.50 196 ARG A C 1
ATOM 1602 O O . ARG A 1 196 ? -20.309 1.054 32.826 1.00 85.50 196 ARG A O 1
ATOM 1609 N N . TYR A 1 197 ? -19.226 0.351 34.652 1.00 90.81 197 TYR A N 1
ATOM 1610 C CA . TYR A 1 197 ? -17.926 0.870 34.206 1.00 90.81 197 TYR A CA 1
ATOM 1611 C C . TYR A 1 197 ? -17.451 0.241 32.893 1.00 90.81 197 TYR A C 1
ATOM 1613 O O . TYR A 1 197 ? -16.890 0.934 32.047 1.00 90.81 197 TYR A O 1
ATOM 1621 N N . ILE A 1 198 ? -17.688 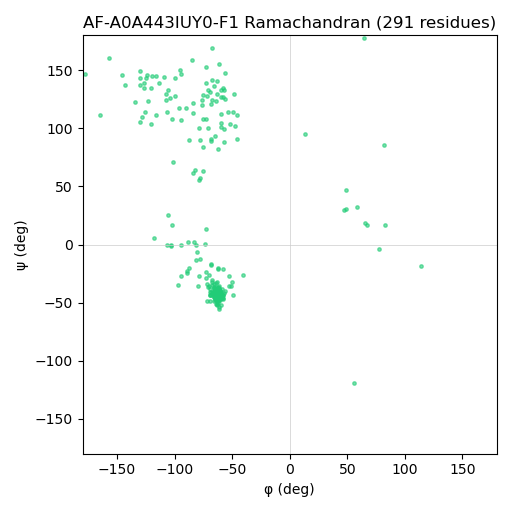-1.061 32.702 1.00 90.38 198 ILE A N 1
ATOM 1622 C CA . ILE A 1 198 ? -17.412 -1.741 31.432 1.00 90.38 198 ILE A CA 1
ATOM 1623 C C . ILE A 1 198 ? -18.250 -1.118 30.315 1.00 90.38 198 ILE A C 1
ATOM 1625 O O . ILE A 1 198 ? -17.702 -0.819 29.255 1.00 90.38 198 ILE A O 1
ATOM 1629 N N . LEU A 1 199 ? -19.545 -0.889 30.550 1.00 87.81 199 LEU A N 1
ATOM 1630 C CA . LEU A 1 199 ? -20.411 -0.261 29.560 1.00 87.81 199 LEU A CA 1
ATOM 1631 C C . LEU A 1 199 ? -19.933 1.154 29.209 1.00 87.81 199 LEU A C 1
ATOM 1633 O O . LEU A 1 199 ? -19.780 1.444 28.025 1.00 87.81 199 LEU A O 1
ATOM 1637 N N . ASP A 1 200 ? -19.621 1.994 30.196 1.00 87.81 200 ASP A N 1
ATOM 1638 C CA . ASP A 1 200 ? -19.123 3.362 29.989 1.00 87.81 200 ASP A CA 1
ATOM 1639 C C . ASP A 1 200 ? -17.840 3.398 29.143 1.00 87.81 200 ASP A C 1
ATOM 1641 O O . ASP A 1 200 ? -17.687 4.226 28.235 1.00 87.81 200 ASP A O 1
ATOM 1645 N N . GLU A 1 201 ? -16.909 2.474 29.387 1.00 88.69 201 GLU A N 1
ATOM 1646 C CA . GLU A 1 201 ? -15.687 2.376 28.586 1.00 88.69 201 GLU A CA 1
ATOM 1647 C C . GLU A 1 201 ? -15.972 1.842 27.174 1.00 88.69 201 GLU A C 1
ATOM 1649 O O . GLU A 1 201 ? -15.385 2.333 26.207 1.00 88.69 201 GLU A O 1
ATOM 1654 N N . CYS A 1 202 ? -16.914 0.907 27.005 1.00 86.25 202 CYS A N 1
ATOM 1655 C CA . CYS A 1 202 ? -17.369 0.487 25.679 1.00 86.25 202 CYS A CA 1
ATOM 1656 C C . CYS A 1 202 ? -18.019 1.642 24.900 1.00 86.25 202 CYS A C 1
ATOM 1658 O O . CYS A 1 202 ? -17.750 1.794 23.708 1.00 86.25 202 CYS A O 1
ATOM 1660 N N . ILE A 1 203 ? -18.821 2.484 25.556 1.00 84.31 203 ILE A N 1
ATOM 1661 C CA . ILE A 1 203 ? -19.410 3.690 24.956 1.00 84.31 203 ILE A CA 1
ATOM 1662 C C . ILE A 1 203 ? -18.301 4.649 24.527 1.00 84.31 203 ILE A C 1
ATOM 1664 O O . ILE A 1 203 ? -18.261 5.071 23.373 1.00 84.31 203 ILE A O 1
ATOM 1668 N N . THR A 1 204 ? -17.342 4.909 25.417 1.00 85.38 204 THR A N 1
ATOM 1669 C CA . THR A 1 204 ? -16.186 5.768 25.134 1.00 85.38 204 THR A CA 1
ATOM 1670 C C . THR A 1 204 ? -15.395 5.276 23.918 1.00 85.38 204 THR A C 1
ATOM 1672 O O . THR A 1 204 ? -14.935 6.085 23.110 1.00 85.38 204 THR A O 1
ATOM 1675 N N . VAL A 1 205 ? -15.225 3.957 23.771 1.00 85.62 205 VAL A N 1
ATOM 1676 C CA . VAL A 1 205 ? -14.598 3.349 22.587 1.00 85.62 205 VAL A CA 1
ATOM 1677 C C . VAL A 1 205 ? -15.425 3.626 21.332 1.00 85.62 205 VAL A C 1
ATOM 1679 O O . VAL A 1 205 ? -14.890 4.157 20.362 1.00 85.62 205 VAL A O 1
ATOM 1682 N N . LEU A 1 206 ? -16.726 3.327 21.355 1.00 83.31 206 LEU A N 1
ATOM 1683 C CA . LEU A 1 206 ? -17.608 3.510 20.200 1.00 83.31 206 LEU A CA 1
ATOM 1684 C C . LEU A 1 206 ? -17.687 4.973 19.740 1.00 83.31 206 LEU A C 1
ATOM 1686 O O . LEU A 1 206 ? -17.667 5.240 18.537 1.00 83.31 206 LEU A O 1
ATOM 1690 N N . GLU A 1 207 ? -17.731 5.920 20.677 1.00 81.00 207 GLU A N 1
ATOM 1691 C CA . GLU A 1 207 ? -17.760 7.353 20.383 1.00 81.00 207 GLU A CA 1
ATOM 1692 C C . GLU A 1 207 ? -16.433 7.860 19.813 1.00 81.00 207 GLU A C 1
ATOM 1694 O O . GLU A 1 207 ? -16.421 8.528 18.777 1.00 81.00 207 GLU A O 1
ATOM 1699 N N . LYS A 1 208 ? -15.301 7.521 20.446 1.00 81.31 208 LYS A N 1
ATOM 1700 C CA . LYS A 1 208 ? -13.974 7.981 19.998 1.00 81.31 208 LYS A CA 1
ATOM 1701 C C . LYS A 1 208 ? -13.517 7.339 18.694 1.00 81.31 208 LYS A C 1
ATOM 1703 O O . LYS A 1 208 ? -12.698 7.932 17.988 1.00 81.31 208 LYS A O 1
ATOM 1708 N N . ASP A 1 209 ? -14.003 6.141 18.393 1.00 77.50 209 ASP A N 1
ATOM 1709 C CA . ASP A 1 209 ? -13.723 5.448 17.135 1.00 77.50 209 ASP A CA 1
ATOM 1710 C C . ASP A 1 209 ? -14.731 5.829 16.037 1.00 77.50 209 ASP A C 1
ATOM 1712 O O . ASP A 1 209 ? -14.653 5.297 14.933 1.00 77.50 209 ASP A O 1
ATOM 1716 N N . GLN A 1 210 ? -15.673 6.745 16.328 1.00 72.88 210 GLN A N 1
ATOM 1717 C CA . GLN A 1 210 ? -16.770 7.145 15.435 1.00 72.88 210 GLN A CA 1
ATOM 1718 C C . GLN A 1 210 ? -17.513 5.939 14.841 1.00 72.88 210 GLN A C 1
ATOM 1720 O O . GLN A 1 210 ? -18.028 5.979 13.725 1.00 72.88 210 GLN A O 1
ATOM 1725 N N . SER A 1 211 ? -17.562 4.840 15.594 1.00 72.50 211 SER A N 1
ATOM 1726 C CA . SER A 1 211 ? -18.153 3.596 15.136 1.00 72.50 211 SER A CA 1
ATOM 1727 C C . SER A 1 211 ? -19.668 3.733 15.164 1.00 72.50 211 SER A C 1
ATOM 1729 O O . SER A 1 211 ? -20.245 4.069 16.198 1.00 72.50 211 SER A O 1
ATOM 1731 N N . ASP A 1 212 ? -20.336 3.418 14.057 1.00 74.75 212 ASP A N 1
ATOM 1732 C CA . ASP A 1 212 ? -21.798 3.378 13.993 1.00 74.75 212 ASP A CA 1
ATOM 1733 C C . ASP A 1 212 ? -22.345 2.030 14.481 1.00 74.75 212 ASP A C 1
ATOM 1735 O O . ASP A 1 212 ? -22.902 1.235 13.732 1.00 74.75 212 ASP A O 1
ATOM 1739 N N . LYS A 1 213 ? -22.068 1.707 15.748 1.00 81.38 213 LYS A N 1
ATOM 1740 C CA . LYS A 1 213 ? -22.507 0.456 16.378 1.00 81.38 213 LYS A CA 1
ATOM 1741 C C . LYS A 1 213 ? -23.298 0.762 17.642 1.00 81.38 213 LYS A C 1
ATOM 1743 O O . LYS A 1 213 ? -22.990 1.712 18.360 1.00 81.38 213 LYS A O 1
ATOM 1748 N N . SER A 1 214 ? -24.292 -0.071 17.918 1.00 82.12 214 SER A N 1
ATOM 1749 C CA . SER A 1 214 ? -25.065 -0.055 19.158 1.00 82.12 214 SER A CA 1
ATOM 1750 C C . SER A 1 214 ? -24.508 -1.058 20.164 1.00 82.12 214 SER A C 1
ATOM 1752 O O . SER A 1 214 ? -24.011 -2.118 19.781 1.00 82.12 214 SER A O 1
ATOM 1754 N N . ILE A 1 215 ? -24.660 -0.764 21.452 1.00 85.62 215 ILE A N 1
ATOM 1755 C CA . ILE A 1 215 ? -24.341 -1.689 22.546 1.00 85.62 215 ILE A CA 1
ATOM 1756 C C . ILE A 1 215 ? -25.517 -1.763 23.516 1.00 85.62 215 ILE A C 1
ATOM 1758 O O . ILE A 1 215 ? -26.276 -0.806 23.660 1.00 85.62 215 ILE A O 1
ATOM 1762 N N . SER A 1 216 ? -25.709 -2.912 24.158 1.00 86.38 216 SER A N 1
ATOM 1763 C CA . SER A 1 216 ? -26.743 -3.112 25.173 1.00 86.38 216 SER A CA 1
ATOM 1764 C C . SER A 1 216 ? -26.246 -4.009 26.284 1.00 86.38 216 SER A C 1
ATOM 1766 O O . SER A 1 216 ? -25.618 -5.035 26.030 1.00 86.38 216 SER A O 1
ATOM 1768 N N . LEU A 1 217 ? -26.574 -3.617 27.506 1.00 87.50 217 LEU A N 1
ATOM 1769 C CA . LEU A 1 217 ? -26.387 -4.401 28.705 1.00 87.50 217 LEU A CA 1
ATOM 1770 C C . LEU A 1 217 ? -27.719 -5.051 29.069 1.00 87.50 217 LEU A C 1
ATOM 1772 O O . LEU A 1 217 ? -28.750 -4.384 29.184 1.00 87.50 217 LEU A O 1
ATOM 1776 N N . PHE A 1 218 ? -27.680 -6.364 29.256 1.00 88.38 218 PHE A N 1
ATOM 1777 C CA . PHE A 1 218 ? -28.847 -7.163 29.587 1.00 88.38 218 PHE A CA 1
ATOM 1778 C C . PHE A 1 218 ? -28.771 -7.656 31.028 1.00 88.38 218 PHE A C 1
ATOM 1780 O O . PHE A 1 218 ? -27.697 -8.010 31.514 1.00 88.38 218 PHE A O 1
ATOM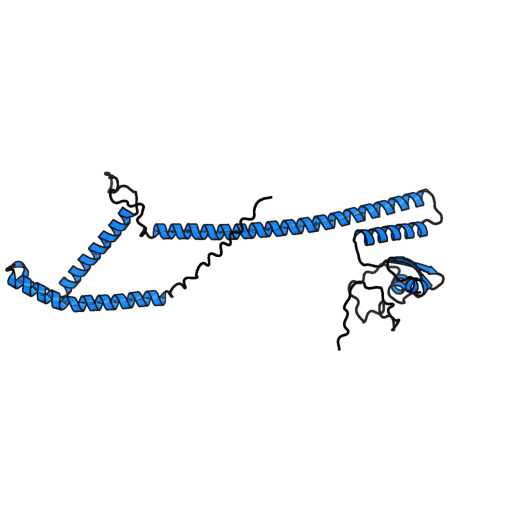 1787 N N . LYS A 1 219 ? -29.922 -7.723 31.695 1.00 87.88 219 LYS A N 1
ATOM 1788 C CA . LYS A 1 219 ? -30.070 -8.304 33.028 1.00 87.88 219 LYS A CA 1
ATOM 1789 C C . LYS A 1 219 ? -31.225 -9.289 33.036 1.00 87.88 219 LYS A C 1
ATOM 1791 O O . LYS A 1 219 ? -32.285 -9.023 32.471 1.00 87.88 219 LYS A O 1
ATOM 1796 N N . VAL A 1 220 ? -31.002 -10.424 33.686 1.00 89.56 220 VAL A N 1
ATOM 1797 C CA . VAL A 1 220 ? -32.051 -11.411 33.931 1.00 89.56 220 VAL A CA 1
ATOM 1798 C C . VAL A 1 220 ? -32.938 -10.894 35.059 1.00 89.56 220 VAL A C 1
ATOM 1800 O O . VAL A 1 220 ? -32.450 -10.568 36.143 1.00 89.56 220 VAL A O 1
ATOM 1803 N N . HIS A 1 221 ? -34.231 -10.803 34.780 1.00 87.50 221 HIS A N 1
ATOM 1804 C CA . HIS A 1 221 ? -35.281 -10.525 35.744 1.00 87.50 221 HIS A CA 1
ATOM 1805 C C . HIS A 1 221 ? -36.311 -11.644 35.634 1.00 87.50 221 HIS A C 1
ATOM 1807 O O . HIS A 1 221 ? -36.958 -11.783 34.597 1.00 87.50 221 HIS A O 1
ATOM 1813 N N . ASP A 1 222 ? -36.425 -12.436 36.699 1.00 87.75 222 ASP A N 1
ATOM 1814 C CA . ASP A 1 222 ? -37.203 -13.676 36.724 1.00 87.75 222 ASP A CA 1
ATOM 1815 C C . ASP A 1 222 ? -36.730 -14.633 35.611 1.00 87.75 222 ASP A C 1
ATOM 1817 O O . ASP A 1 222 ? -35.550 -14.985 35.576 1.00 87.75 222 ASP A O 1
ATOM 1821 N N . ASP A 1 223 ? -37.607 -14.995 34.674 1.00 91.00 223 ASP A N 1
ATOM 1822 C CA . ASP A 1 223 ? -37.305 -15.875 33.534 1.00 91.00 223 ASP A CA 1
ATOM 1823 C C . ASP A 1 223 ? -37.108 -15.111 32.209 1.00 91.00 223 ASP A C 1
ATOM 1825 O O . ASP A 1 223 ? -37.142 -15.694 31.120 1.00 91.00 223 ASP A O 1
ATOM 1829 N N . GLU A 1 224 ? -36.883 -13.796 32.279 1.00 91.56 224 GLU A N 1
ATOM 1830 C CA . GLU A 1 224 ? -36.726 -12.936 31.106 1.00 91.56 224 GLU A CA 1
ATOM 1831 C C . GLU A 1 224 ? -35.433 -12.118 31.139 1.00 91.56 224 GLU A C 1
ATOM 1833 O O . GLU A 1 224 ? -35.042 -11.531 32.148 1.00 91.56 224 GLU A O 1
ATOM 1838 N N . LEU A 1 225 ? -34.789 -12.012 29.981 1.00 89.31 225 LEU A N 1
ATOM 1839 C CA . LEU A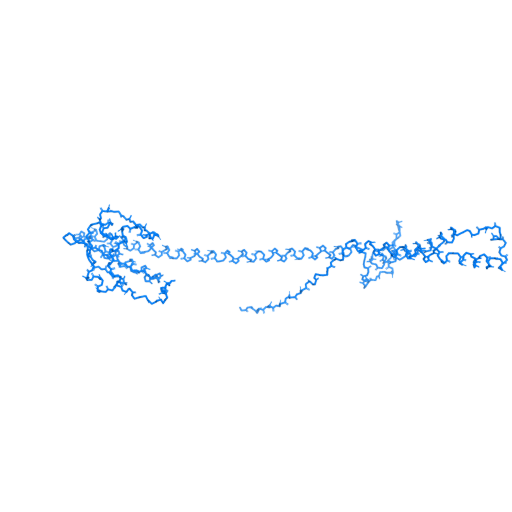 1 225 ? -33.643 -11.148 29.755 1.00 89.31 225 LEU A CA 1
ATOM 1840 C C . LEU A 1 225 ? -34.130 -9.776 29.270 1.00 89.31 225 LEU A C 1
ATOM 1842 O O . LEU A 1 225 ? -34.742 -9.666 28.203 1.00 89.31 225 LEU A O 1
ATOM 1846 N N . LYS A 1 226 ? -33.850 -8.729 30.050 1.00 89.31 226 LYS A N 1
ATOM 1847 C CA . LYS A 1 226 ? -34.284 -7.347 29.786 1.00 89.31 226 LYS A CA 1
ATOM 1848 C C . LYS A 1 226 ? -33.085 -6.442 29.539 1.00 89.31 226 LYS A C 1
ATOM 1850 O O . LYS A 1 226 ? -32.035 -6.622 30.153 1.00 89.31 226 LYS A O 1
ATOM 1855 N N . ILE A 1 227 ? -33.238 -5.463 28.651 1.00 86.81 227 ILE A N 1
ATOM 1856 C CA . ILE A 1 227 ? -32.212 -4.441 28.415 1.00 86.81 227 ILE A CA 1
ATOM 1857 C C . ILE A 1 227 ? -32.267 -3.444 29.576 1.00 86.81 227 ILE A C 1
ATOM 1859 O O . ILE A 1 227 ? -33.304 -2.826 29.802 1.00 86.81 227 ILE A O 1
ATOM 1863 N N . ILE A 1 228 ? -31.163 -3.294 30.310 1.00 84.88 228 ILE A N 1
ATOM 1864 C CA . ILE A 1 228 ? -31.068 -2.337 31.424 1.00 84.88 228 ILE A CA 1
ATOM 1865 C C . ILE A 1 228 ? -30.405 -1.028 31.013 1.00 84.88 228 ILE A C 1
ATOM 1867 O O . ILE A 1 228 ? -30.799 0.031 31.488 1.00 84.88 228 ILE A O 1
ATOM 1871 N N . GLU A 1 229 ? -29.433 -1.090 30.108 1.00 81.12 229 GLU A N 1
ATOM 1872 C CA . GLU A 1 229 ? -28.731 0.076 29.578 1.00 81.12 229 GLU A CA 1
ATOM 1873 C C . GLU A 1 229 ? -28.389 -0.188 28.109 1.00 81.12 229 GLU A C 1
ATOM 1875 O O . GLU A 1 229 ? -28.135 -1.326 27.711 1.00 81.12 229 GLU A O 1
ATOM 1880 N N . SER A 1 230 ? -28.408 0.844 27.269 1.00 81.81 230 SER A N 1
ATOM 1881 C CA . SER A 1 230 ? -28.002 0.715 25.870 1.00 81.81 230 SER A CA 1
ATOM 1882 C C . SER A 1 230 ? -27.577 2.053 25.289 1.00 81.81 230 SER A C 1
ATOM 1884 O O . SER A 1 230 ? -27.957 3.110 25.791 1.00 81.81 230 SER A O 1
ATOM 1886 N N . VAL A 1 231 ? -26.821 1.996 24.197 1.00 79.31 231 VAL A N 1
ATOM 1887 C CA . VAL A 1 231 ? -26.429 3.168 23.419 1.00 79.31 231 VAL A CA 1
ATOM 1888 C C . VAL A 1 231 ? -26.807 2.965 21.964 1.00 79.31 231 VAL A C 1
ATOM 1890 O O . VAL A 1 231 ? -26.572 1.900 21.390 1.00 79.31 231 VAL A O 1
ATOM 1893 N N . ARG A 1 232 ? -27.399 4.019 21.383 1.00 76.00 232 ARG A N 1
ATOM 1894 C CA . ARG A 1 232 ? -27.899 4.071 19.999 1.00 76.00 232 ARG A CA 1
ATOM 1895 C C . ARG A 1 232 ? -28.959 3.008 19.677 1.00 76.00 232 ARG A C 1
ATOM 1897 O O . ARG A 1 232 ? -29.074 2.565 18.540 1.00 76.00 232 ARG A O 1
ATOM 1904 N N . ILE A 1 233 ? -29.768 2.637 20.671 1.00 78.94 233 ILE A N 1
ATOM 1905 C CA . ILE A 1 233 ? -31.000 1.860 20.490 1.00 78.94 233 ILE A CA 1
ATOM 1906 C C . ILE A 1 233 ? -32.191 2.741 20.861 1.00 78.94 233 ILE A C 1
ATOM 1908 O O . ILE A 1 233 ? -32.140 3.493 21.831 1.00 78.94 233 ILE A O 1
ATOM 1912 N N . ASN A 1 234 ? -33.265 2.661 20.074 1.00 80.06 234 ASN A N 1
ATOM 1913 C CA . ASN A 1 234 ? -34.494 3.406 20.336 1.00 80.06 234 ASN A CA 1
ATOM 1914 C C . ASN A 1 234 ? -35.078 3.025 21.713 1.00 80.06 234 ASN A C 1
ATOM 1916 O O . ASN A 1 234 ? -35.221 1.838 22.011 1.00 80.06 234 ASN A O 1
ATOM 1920 N N . ALA A 1 235 ? -35.465 4.023 22.515 1.00 77.75 235 ALA A N 1
ATOM 1921 C CA . ALA A 1 235 ? -36.065 3.848 23.838 1.00 77.75 235 ALA A CA 1
ATOM 1922 C C . ALA A 1 235 ? -37.278 2.905 23.826 1.00 77.75 235 ALA A C 1
ATOM 1924 O O . ALA A 1 235 ? -37.457 2.103 24.740 1.00 77.75 235 ALA A O 1
ATOM 1925 N N . GLU A 1 236 ? -38.070 2.938 22.753 1.00 78.00 236 GLU A N 1
ATOM 1926 C CA . GLU A 1 236 ? -39.195 2.021 22.576 1.00 78.00 236 GLU A CA 1
ATOM 1927 C C . GLU A 1 236 ? -38.745 0.554 22.477 1.00 78.00 236 GLU A C 1
ATOM 1929 O O . GLU A 1 236 ? -39.341 -0.327 23.098 1.00 78.00 236 GLU A O 1
ATOM 1934 N N . SER A 1 237 ? -37.660 0.290 21.743 1.00 78.38 237 SER A N 1
ATOM 1935 C CA . SER A 1 237 ? -37.076 -1.050 21.637 1.00 78.38 237 SER A CA 1
ATOM 1936 C C . SER A 1 237 ? -36.505 -1.521 22.974 1.00 78.38 237 SER A C 1
ATOM 1938 O O . SER A 1 237 ? -36.633 -2.697 23.288 1.00 78.38 237 SER A O 1
ATOM 1940 N N . ILE A 1 238 ? -35.917 -0.625 23.771 1.00 80.31 238 ILE A N 1
ATOM 1941 C CA . ILE A 1 238 ? -35.411 -0.951 25.115 1.00 80.31 238 ILE A CA 1
ATOM 1942 C C . ILE A 1 238 ? -36.564 -1.384 26.027 1.00 80.31 238 ILE A C 1
ATOM 1944 O O . ILE A 1 238 ? -36.468 -2.405 26.699 1.00 80.31 238 ILE A O 1
ATOM 1948 N N . ALA A 1 239 ? -37.664 -0.626 26.028 1.00 79.81 239 ALA A N 1
ATOM 1949 C CA . ALA A 1 239 ? -38.791 -0.866 26.925 1.00 79.81 239 ALA A CA 1
ATOM 1950 C C . ALA A 1 239 ? -39.610 -2.116 26.559 1.00 79.81 239 ALA A C 1
ATOM 1952 O O . ALA A 1 239 ? -40.149 -2.773 27.447 1.00 79.81 239 ALA A O 1
ATOM 1953 N N . LYS A 1 240 ? -39.734 -2.434 25.263 1.00 81.94 240 LYS A N 1
ATOM 1954 C CA . LYS A 1 240 ? -40.602 -3.522 24.779 1.00 81.94 240 LYS A CA 1
ATOM 1955 C C . LYS A 1 240 ? -39.888 -4.857 24.584 1.00 81.94 240 LYS A C 1
ATOM 1957 O O . LYS A 1 240 ? -40.551 -5.890 24.616 1.00 81.94 240 LYS A O 1
ATOM 1962 N N . ARG A 1 241 ? -38.577 -4.865 24.319 1.00 80.88 241 ARG A N 1
ATOM 1963 C CA . ARG A 1 241 ? -37.865 -6.104 23.977 1.00 80.88 241 ARG A CA 1
ATOM 1964 C C . ARG A 1 241 ? -37.446 -6.855 25.236 1.00 80.88 241 ARG A C 1
ATOM 1966 O O . ARG A 1 241 ? -36.553 -6.427 25.964 1.00 80.88 241 ARG A O 1
ATOM 1973 N N . THR A 1 242 ? -38.051 -8.018 25.429 1.00 85.69 242 THR A N 1
ATOM 1974 C CA . THR A 1 242 ? -37.622 -9.030 26.393 1.00 85.69 242 THR A CA 1
ATOM 1975 C C . THR A 1 242 ? -37.291 -10.316 25.644 1.00 85.69 242 THR A C 1
ATOM 1977 O O . THR A 1 242 ? -37.901 -10.632 24.622 1.00 85.69 242 THR A O 1
ATOM 1980 N N . PHE A 1 243 ? -36.282 -11.046 26.116 1.00 87.31 243 PHE A N 1
ATOM 1981 C CA . PHE A 1 243 ? -35.838 -12.288 25.483 1.00 87.31 243 PHE A CA 1
ATOM 1982 C C . PHE A 1 243 ? -35.959 -13.444 26.469 1.00 87.31 243 PHE A C 1
ATOM 1984 O O . PHE A 1 243 ? -35.541 -13.336 27.620 1.00 87.31 243 PHE A O 1
ATOM 1991 N N . LYS A 1 244 ? -36.508 -14.570 26.012 1.00 89.81 244 LYS A N 1
ATOM 1992 C CA . LYS A 1 244 ? -36.467 -15.830 26.763 1.00 89.81 244 LYS A CA 1
ATOM 1993 C C . LYS A 1 244 ? -35.153 -16.556 26.490 1.00 89.81 244 LYS A C 1
ATOM 1995 O O . LYS A 1 244 ? -34.504 -16.328 25.467 1.00 89.81 244 LYS A O 1
ATOM 2000 N N . LYS A 1 245 ? -34.769 -17.455 27.391 1.00 90.69 245 LYS A N 1
ATOM 2001 C CA . LYS A 1 245 ? -33.589 -18.309 27.212 1.00 90.69 245 LYS A CA 1
ATOM 2002 C C . LYS A 1 245 ? -33.714 -19.125 25.915 1.00 90.69 245 LYS A C 1
ATOM 2004 O O . LYS A 1 245 ? -34.783 -19.657 25.630 1.00 90.69 245 LYS A O 1
ATOM 2009 N N . GLY A 1 246 ? -32.653 -19.147 25.108 1.00 85.62 246 GLY A N 1
ATOM 2010 C CA . GLY A 1 246 ? -32.609 -19.802 23.793 1.00 85.62 246 GLY A CA 1
ATOM 2011 C C . GLY A 1 246 ? -33.290 -19.041 22.643 1.00 85.62 246 GLY A C 1
ATOM 2012 O O . GLY A 1 246 ? -33.216 -19.482 21.498 1.00 85.62 246 GLY A O 1
ATOM 2013 N N . VAL A 1 247 ? -33.940 -17.896 22.904 1.00 84.44 247 VAL A N 1
ATOM 2014 C CA . VAL A 1 247 ? -34.698 -17.139 21.888 1.00 84.44 247 VAL A CA 1
ATOM 2015 C C . VAL A 1 247 ? -33.941 -15.896 21.423 1.00 84.44 247 VAL A C 1
ATOM 2017 O O . VAL A 1 247 ? -33.571 -15.034 22.223 1.00 84.44 247 VAL A O 1
ATOM 2020 N N . GLY A 1 248 ? -33.762 -15.781 20.104 1.00 83.69 248 GLY A N 1
ATOM 2021 C CA . GLY A 1 248 ? -32.959 -14.726 19.488 1.00 83.69 248 GLY A CA 1
ATOM 2022 C C . GLY A 1 248 ? -31.481 -14.820 19.876 1.00 83.69 248 GLY A C 1
ATOM 2023 O O . GLY A 1 248 ? -31.073 -15.664 20.677 1.00 83.69 248 GLY A O 1
ATOM 2024 N N . PHE A 1 249 ? -30.651 -13.930 19.334 1.00 86.94 249 PHE A N 1
ATOM 2025 C CA . PHE A 1 249 ? -29.212 -13.993 19.587 1.00 86.94 249 PHE A CA 1
ATOM 2026 C C . PHE A 1 249 ? -28.876 -13.818 21.077 1.00 86.94 249 PHE A C 1
ATOM 2028 O O . PHE A 1 249 ? -28.133 -14.617 21.638 1.00 86.94 249 PHE A O 1
ATOM 2035 N N . ALA A 1 250 ? -29.472 -12.833 21.757 1.00 87.69 250 ALA A N 1
ATOM 2036 C CA . ALA A 1 250 ? -29.205 -12.584 23.176 1.00 87.69 250 ALA A CA 1
ATOM 2037 C C . ALA A 1 250 ? -29.674 -13.737 24.087 1.00 87.69 250 ALA A C 1
ATOM 2039 O O . ALA A 1 250 ? -28.950 -14.131 25.003 1.00 87.69 250 ALA A O 1
ATOM 2040 N N . GLY A 1 251 ? -30.850 -14.318 23.817 1.00 89.12 251 GLY A N 1
ATOM 2041 C CA . GLY A 1 251 ? -31.352 -15.473 24.562 1.00 89.12 251 GLY A CA 1
ATOM 2042 C C . GLY A 1 251 ? -30.525 -16.735 24.321 1.00 89.12 251 GLY A C 1
ATOM 2043 O O . GLY A 1 251 ? -30.316 -17.507 25.256 1.00 89.12 251 GLY A O 1
ATOM 2044 N N . TYR A 1 252 ? -29.996 -16.921 23.110 1.00 89.62 252 TYR A N 1
ATOM 2045 C CA . TYR A 1 252 ? -29.075 -18.012 22.787 1.00 89.62 252 TYR A CA 1
ATOM 2046 C C . TYR A 1 252 ? -27.757 -17.904 23.567 1.00 89.62 252 TYR A C 1
ATOM 2048 O O . TYR A 1 252 ? -27.310 -18.876 24.170 1.00 89.62 252 TYR A O 1
ATOM 2056 N N . ILE A 1 253 ? -27.161 -16.707 23.641 1.00 90.56 253 ILE A N 1
ATOM 2057 C CA . ILE A 1 253 ? -25.960 -16.478 24.464 1.00 90.56 253 ILE A CA 1
ATOM 2058 C C . ILE A 1 253 ? -26.246 -16.729 25.946 1.00 90.56 253 ILE A C 1
ATOM 2060 O O . ILE A 1 253 ? -25.411 -17.302 26.646 1.00 90.56 253 ILE A O 1
ATOM 2064 N N . TRP A 1 254 ? -27.432 -16.344 26.425 1.00 92.00 254 TRP A N 1
ATOM 2065 C CA . TRP A 1 254 ? -27.860 -16.647 27.790 1.00 92.00 254 TRP A CA 1
ATOM 2066 C C . TRP A 1 254 ? -28.009 -18.159 28.039 1.00 92.00 254 TRP A C 1
ATOM 2068 O O . TRP A 1 254 ? -27.731 -18.636 29.140 1.00 92.00 254 TRP A O 1
ATOM 2078 N N . GLU A 1 255 ? -28.404 -18.933 27.027 1.00 91.50 255 GLU A N 1
ATOM 2079 C CA . GLU A 1 255 ? -28.479 -20.390 27.114 1.00 91.50 255 GLU A CA 1
ATOM 2080 C C . GLU A 1 255 ? -27.104 -21.061 27.139 1.00 91.50 255 GLU A C 1
ATOM 2082 O O . GLU A 1 255 ? -26.845 -21.876 28.025 1.00 91.50 255 GLU A O 1
ATOM 2087 N N . GLU A 1 256 ? -26.214 -20.692 26.215 1.00 91.44 256 GLU A N 1
ATOM 2088 C CA . GLU A 1 256 ? -24.875 -21.282 26.120 1.00 91.44 256 GLU A CA 1
ATOM 2089 C C . GLU A 1 256 ? -23.926 -20.829 27.237 1.00 91.44 256 GLU A C 1
ATOM 2091 O O . GLU A 1 256 ? -22.988 -21.552 27.584 1.00 91.44 256 GLU A O 1
ATOM 2096 N N . GLY A 1 257 ? -24.118 -19.617 27.768 1.00 88.75 257 GLY A N 1
ATOM 2097 C CA . GLY A 1 257 ? -23.231 -19.011 28.765 1.00 88.75 257 GLY A CA 1
ATOM 2098 C C . GLY A 1 257 ? -21.824 -18.702 28.240 1.00 88.75 257 GLY A C 1
ATOM 2099 O O . GLY A 1 257 ? -20.894 -18.547 29.032 1.00 88.75 257 GLY A O 1
ATOM 2100 N N . LYS A 1 258 ? -21.642 -18.637 26.915 1.00 90.06 258 LYS A N 1
ATOM 2101 C CA . LYS A 1 258 ? -20.349 -18.398 26.260 1.00 90.06 258 LYS A CA 1
ATOM 2102 C C . LYS A 1 258 ? -20.421 -17.198 25.316 1.00 90.06 258 LYS A C 1
ATOM 2104 O O . LYS A 1 258 ? -21.434 -17.009 24.646 1.00 90.06 258 LYS A O 1
ATOM 2109 N N . PRO A 1 259 ? -19.347 -16.396 25.220 1.00 88.56 259 PRO A N 1
ATOM 2110 C CA . PRO A 1 259 ? -19.281 -15.328 24.235 1.00 88.56 259 PRO A CA 1
ATOM 2111 C C . PRO A 1 259 ? -19.260 -15.918 22.819 1.00 88.56 259 PRO A C 1
ATOM 2113 O O . PRO A 1 259 ? -18.526 -16.869 22.547 1.00 88.56 259 PRO A O 1
ATOM 2116 N N . SER A 1 260 ? -20.036 -15.329 21.909 1.00 88.38 260 SER A N 1
ATOM 2117 C CA . SER A 1 260 ? -20.087 -15.725 20.500 1.00 88.38 260 SER A CA 1
ATOM 2118 C C . SER A 1 260 ? -19.937 -14.508 19.599 1.00 88.38 260 SER A C 1
ATOM 2120 O O . SER A 1 260 ? -20.458 -13.432 19.899 1.00 88.38 260 SER A O 1
ATOM 2122 N N . ILE A 1 261 ? -19.236 -14.692 18.483 1.00 88.50 261 ILE A N 1
ATOM 2123 C CA . ILE A 1 261 ? -19.064 -13.683 17.438 1.00 88.50 261 ILE A CA 1
ATOM 2124 C C . ILE A 1 261 ? -19.572 -14.293 16.137 1.00 88.50 261 ILE A C 1
ATOM 2126 O O . ILE A 1 261 ? -19.102 -15.350 15.716 1.00 88.50 261 ILE A O 1
ATOM 2130 N N . VAL A 1 262 ? -20.525 -13.620 15.498 1.00 86.31 262 VAL A N 1
ATOM 2131 C CA . VAL A 1 262 ? -21.099 -14.038 14.217 1.00 86.31 262 VAL A CA 1
ATOM 2132 C C . VAL A 1 262 ? -20.762 -12.975 13.182 1.00 86.31 262 VAL A C 1
ATOM 2134 O O . VAL A 1 262 ? -21.240 -11.849 13.266 1.00 86.31 262 VAL A O 1
ATOM 2137 N N . ASN A 1 263 ? -19.905 -13.332 12.225 1.00 83.06 263 ASN A N 1
ATOM 2138 C CA . ASN A 1 263 ? -19.448 -12.408 11.181 1.00 83.06 263 ASN A CA 1
ATOM 2139 C C . ASN A 1 263 ? -20.356 -12.411 9.945 1.00 83.06 263 ASN A C 1
ATOM 2141 O O . ASN A 1 263 ? -20.375 -11.438 9.199 1.00 83.06 263 ASN A O 1
ATOM 2145 N N . VAL A 1 264 ? -21.078 -13.510 9.715 1.00 84.25 264 VAL A N 1
ATOM 2146 C CA . VAL A 1 264 ? -21.979 -13.694 8.574 1.00 84.25 264 VAL A CA 1
ATOM 2147 C C . VAL A 1 264 ? -23.273 -14.293 9.103 1.00 84.25 264 VAL A C 1
ATOM 2149 O O . VAL A 1 264 ? -23.240 -15.337 9.753 1.00 84.25 264 VAL A O 1
ATOM 2152 N N . ILE A 1 265 ? -24.389 -13.610 8.853 1.00 80.69 265 ILE A N 1
ATOM 2153 C CA . ILE A 1 265 ? -25.729 -14.060 9.233 1.00 80.69 265 ILE A CA 1
ATOM 2154 C C . ILE A 1 265 ? -26.334 -14.748 8.013 1.00 80.69 265 ILE A C 1
ATOM 2156 O O . ILE A 1 265 ? -26.507 -14.115 6.974 1.00 80.69 265 ILE A O 1
ATOM 2160 N N . ASP A 1 266 ? -26.624 -16.039 8.135 1.00 79.12 266 ASP A N 1
ATOM 2161 C CA . ASP A 1 266 ? -27.388 -16.784 7.135 1.00 79.12 266 ASP A CA 1
ATOM 2162 C C . ASP A 1 266 ? -28.875 -16.792 7.526 1.00 79.12 266 ASP A C 1
ATOM 2164 O O . ASP A 1 266 ? -29.214 -16.849 8.707 1.00 79.12 266 ASP A O 1
ATOM 2168 N N . ASN A 1 267 ? -29.771 -16.784 6.539 1.00 73.25 267 ASN A N 1
ATOM 2169 C CA . ASN A 1 267 ? -31.223 -16.857 6.741 1.00 73.25 267 ASN A CA 1
ATOM 2170 C C . ASN A 1 267 ? -31.658 -18.168 7.418 1.00 73.25 267 ASN A C 1
ATOM 2172 O O . ASN A 1 267 ? -32.751 -18.257 7.978 1.00 73.25 267 ASN A O 1
ATOM 2176 N N . SER A 1 268 ? -30.809 -19.196 7.361 1.00 76.81 268 SER A N 1
ATOM 2177 C CA . SER A 1 268 ? -31.017 -20.470 8.050 1.00 76.81 268 SER A CA 1
ATOM 2178 C C . SER A 1 268 ? -30.695 -20.414 9.553 1.00 76.81 268 SER A C 1
ATOM 2180 O O . SER A 1 268 ? -31.063 -21.330 10.297 1.00 76.81 268 SER A O 1
ATOM 2182 N N . ASP A 1 269 ? -30.037 -19.348 10.025 1.00 79.81 269 ASP A N 1
ATOM 2183 C CA . ASP A 1 269 ? -29.597 -19.232 11.408 1.00 79.81 269 ASP A CA 1
ATOM 2184 C C . ASP A 1 269 ? -30.775 -18.921 12.339 1.00 79.81 269 ASP A C 1
ATOM 2186 O O . ASP A 1 269 ? -31.305 -17.810 12.401 1.00 79.81 269 ASP A O 1
ATOM 2190 N N . LYS A 1 270 ? -31.160 -19.931 13.123 1.00 78.25 270 LYS A N 1
ATOM 2191 C CA . LYS A 1 270 ? -32.261 -19.858 14.091 1.00 78.25 270 LYS A CA 1
ATOM 2192 C C . LYS A 1 270 ? -32.077 -18.754 15.137 1.00 78.25 270 LYS A C 1
ATOM 2194 O O . LYS A 1 270 ? -33.066 -18.327 15.721 1.00 78.25 270 LYS A O 1
ATOM 2199 N N . ARG A 1 271 ? -30.847 -18.279 15.369 1.00 80.94 271 ARG A N 1
ATOM 2200 C CA . ARG A 1 271 ? -30.545 -17.201 16.328 1.00 80.94 271 ARG A CA 1
ATOM 2201 C C . ARG A 1 271 ? -30.992 -15.824 15.837 1.00 80.94 271 ARG A C 1
ATOM 2203 O O . ARG A 1 271 ? -31.202 -14.939 16.660 1.00 80.94 271 ARG A O 1
ATOM 2210 N N . PHE A 1 272 ? -31.118 -15.649 14.523 1.00 78.25 272 PHE A N 1
ATOM 2211 C CA . PHE A 1 272 ? -31.489 -14.383 13.877 1.00 78.25 272 PHE A CA 1
ATOM 2212 C C . PHE A 1 272 ? -32.812 -14.485 13.107 1.00 78.25 272 PHE A C 1
ATOM 2214 O O . PHE A 1 272 ? -33.213 -13.549 12.420 1.00 78.25 272 PHE A O 1
ATOM 2221 N N . ASN A 1 273 ? -33.494 -15.628 13.205 1.00 68.62 273 ASN A N 1
ATOM 2222 C CA . ASN A 1 273 ? -34.787 -15.839 12.579 1.00 68.62 273 ASN A CA 1
ATOM 2223 C C . ASN A 1 273 ? -35.897 -15.364 13.527 1.00 68.62 273 ASN A C 1
ATOM 2225 O O . ASN A 1 273 ? -36.407 -16.118 14.355 1.00 68.62 273 ASN A O 1
ATOM 2229 N N . ASP A 1 274 ? -36.252 -14.088 13.399 1.00 59.03 274 ASP A N 1
ATOM 2230 C CA . ASP A 1 274 ? -37.151 -13.364 14.305 1.00 59.03 274 ASP A CA 1
ATOM 2231 C C . ASP A 1 274 ? -38.643 -13.756 14.191 1.00 59.03 274 ASP A C 1
ATOM 2233 O O . ASP A 1 274 ? -39.504 -13.043 14.704 1.00 59.03 274 ASP A O 1
ATOM 2237 N N . GLN A 1 275 ? -38.989 -14.861 13.511 1.00 54.69 275 GLN A N 1
ATOM 2238 C CA . GLN A 1 275 ? -40.374 -15.331 13.304 1.00 54.69 275 GLN A CA 1
ATOM 2239 C C . GLN A 1 275 ? -41.360 -14.228 12.851 1.00 54.69 275 GLN A C 1
ATOM 2241 O O . GLN A 1 275 ? -42.551 -14.282 13.150 1.00 54.69 275 GLN A O 1
ATOM 2246 N N . GLY A 1 276 ? -40.877 -13.215 12.125 1.00 50.16 276 GLY A N 1
ATOM 2247 C CA . GLY A 1 276 ? -41.701 -12.104 11.644 1.00 50.16 276 GLY A CA 1
ATOM 2248 C C . GLY A 1 276 ? -41.940 -10.971 12.649 1.00 50.16 276 GLY A C 1
ATOM 2249 O O . GLY A 1 276 ? -42.843 -10.166 12.424 1.00 50.16 276 GLY A O 1
ATOM 2250 N N . MET A 1 277 ? -41.156 -10.855 13.731 1.00 47.50 277 MET A N 1
ATOM 2251 C CA . MET A 1 277 ? -41.177 -9.631 14.540 1.00 47.50 277 MET A CA 1
ATOM 2252 C C . MET A 1 277 ? -40.768 -8.428 13.671 1.00 47.50 277 MET A C 1
ATOM 2254 O O . MET A 1 277 ? -39.722 -8.470 13.019 1.00 47.50 277 MET A O 1
ATOM 2258 N N . PRO A 1 278 ? -41.573 -7.349 13.629 1.00 45.16 278 PRO A N 1
ATOM 2259 C CA . PRO A 1 278 ? -41.263 -6.196 12.801 1.00 45.16 278 PRO A CA 1
ATOM 2260 C C . PRO A 1 278 ? -39.971 -5.549 13.301 1.00 45.16 278 PRO A C 1
ATOM 2262 O O . PRO A 1 278 ? -39.861 -5.162 14.468 1.00 45.16 278 PRO A O 1
ATOM 2265 N N . ALA A 1 279 ? -38.988 -5.418 12.409 1.00 50.94 279 ALA A N 1
ATOM 2266 C CA . ALA A 1 279 ? -37.799 -4.635 12.688 1.00 50.94 279 ALA A CA 1
ATOM 2267 C C . ALA A 1 279 ? -38.242 -3.196 12.979 1.00 50.94 279 ALA A C 1
ATOM 2269 O O . ALA A 1 279 ? -38.754 -2.504 12.098 1.00 50.94 279 ALA A O 1
ATOM 2270 N N . THR A 1 280 ? -38.075 -2.738 14.222 1.00 43.03 280 THR A N 1
ATOM 2271 C CA . THR A 1 280 ? -38.213 -1.313 14.519 1.00 43.03 280 THR A CA 1
ATOM 2272 C C . THR A 1 280 ? -37.199 -0.581 13.643 1.00 43.03 280 THR A C 1
ATOM 2274 O O . THR A 1 280 ? -36.027 -0.965 13.684 1.00 43.03 280 THR A O 1
ATOM 2277 N N . PRO A 1 281 ? -37.601 0.431 12.852 1.00 37.66 281 PRO A N 1
ATOM 2278 C CA . PRO A 1 281 ? -36.661 1.195 12.052 1.00 37.66 281 PRO A CA 1
ATOM 2279 C C . PRO A 1 281 ? -35.649 1.828 13.007 1.00 37.66 281 PRO A C 1
ATOM 2281 O O . PRO A 1 281 ? -35.953 2.756 13.757 1.00 37.66 281 PRO A O 1
ATOM 2284 N N . ILE A 1 282 ? -34.448 1.258 13.043 1.00 41.56 282 ILE A N 1
ATOM 2285 C CA . ILE A 1 282 ? -33.295 1.893 13.663 1.00 41.56 282 ILE A CA 1
ATOM 2286 C C . ILE A 1 282 ? -33.014 3.084 12.757 1.00 41.56 282 ILE A C 1
ATOM 2288 O O . ILE A 1 282 ? -32.915 2.902 11.547 1.00 41.56 282 ILE A O 1
ATOM 2292 N N . GLY A 1 283 ? -32.983 4.294 13.320 1.00 32.22 283 GLY A N 1
ATOM 2293 C CA . GLY A 1 283 ? -32.752 5.529 12.574 1.00 32.22 283 GLY A CA 1
ATOM 2294 C C . GLY A 1 283 ? -31.427 5.472 11.821 1.00 32.22 283 GLY A C 1
ATOM 2295 O O . GLY A 1 283 ? -30.393 5.873 12.343 1.00 32.22 283 GLY A O 1
ATOM 2296 N N . SER A 1 284 ? -31.467 4.954 10.597 1.00 28.23 284 SER A N 1
ATOM 2297 C CA . SER A 1 284 ? -30.364 4.951 9.660 1.00 28.23 284 SER A CA 1
ATOM 2298 C C . SER A 1 284 ? -30.294 6.341 9.044 1.00 28.23 284 SER A C 1
ATOM 2300 O O . SER A 1 284 ? -31.029 6.656 8.106 1.00 28.23 284 SER A O 1
ATOM 2302 N N . ASN A 1 285 ? -29.375 7.172 9.523 1.00 35.62 285 ASN A N 1
ATOM 2303 C CA . ASN A 1 285 ? -28.877 8.283 8.718 1.00 35.62 285 ASN A CA 1
ATOM 2304 C C . ASN A 1 285 ? -27.912 7.730 7.661 1.00 35.62 285 ASN A C 1
ATOM 2306 O O . ASN A 1 285 ? -26.723 8.015 7.690 1.00 35.62 285 ASN A O 1
ATOM 2310 N N . SER A 1 286 ? -28.406 6.891 6.752 1.00 26.92 286 SER A N 1
ATOM 2311 C CA . SER A 1 286 ? -27.763 6.537 5.482 1.00 26.92 286 SER A CA 1
ATOM 2312 C C . SER A 1 286 ? -28.818 5.882 4.602 1.00 26.92 286 SER A C 1
ATOM 2314 O O . SER A 1 286 ? -29.323 4.810 4.921 1.00 26.92 286 SER A O 1
ATOM 2316 N N . GLY A 1 287 ? -29.206 6.567 3.531 1.00 28.27 287 GLY A N 1
ATOM 2317 C CA . GLY A 1 287 ? -30.215 6.089 2.601 1.00 28.27 287 GLY A CA 1
ATOM 2318 C C . GLY A 1 287 ? -29.789 4.859 1.798 1.00 28.27 287 GLY A C 1
ATOM 2319 O O . GLY A 1 287 ? -28.615 4.505 1.707 1.00 28.27 287 GLY A O 1
ATOM 2320 N N . SER A 1 288 ? -30.799 4.310 1.125 1.00 27.81 288 SER A N 1
ATOM 2321 C CA . SER A 1 288 ? -30.768 3.287 0.074 1.00 27.81 288 SER A CA 1
ATOM 2322 C C . SER A 1 288 ? -30.665 1.823 0.518 1.00 27.81 288 SER A C 1
ATOM 2324 O O . SER A 1 288 ? -29.624 1.183 0.452 1.00 27.81 288 SER A O 1
ATOM 2326 N N . VAL A 1 289 ? -31.831 1.243 0.803 1.00 28.11 289 VAL A N 1
ATOM 2327 C CA . VAL A 1 289 ? -32.153 -0.090 0.282 1.00 28.11 289 VAL A CA 1
ATOM 2328 C C . VAL A 1 289 ? -33.419 0.072 -0.554 1.00 28.11 289 VAL A C 1
ATOM 2330 O O . VAL A 1 289 ? -34.504 0.275 -0.016 1.00 28.11 289 VAL A O 1
ATOM 2333 N N . MET A 1 290 ? -33.271 0.067 -1.881 1.00 25.95 290 MET A N 1
ATOM 2334 C CA . MET A 1 290 ? -34.407 -0.193 -2.765 1.00 25.95 290 MET A CA 1
ATOM 2335 C C . MET A 1 290 ? -34.754 -1.685 -2.677 1.00 25.95 290 MET A C 1
ATOM 2337 O O . MET A 1 290 ? -33.834 -2.508 -2.691 1.00 25.95 290 MET A O 1
ATOM 2341 N N . PRO A 1 291 ? -36.043 -2.056 -2.634 1.00 28.64 291 PRO A N 1
ATOM 2342 C CA . PRO A 1 291 ? -36.449 -3.431 -2.864 1.00 28.64 291 PRO A CA 1
ATOM 2343 C C . PRO A 1 291 ? -36.276 -3.749 -4.355 1.00 28.64 291 PRO A C 1
ATOM 2345 O O . PRO A 1 291 ? -36.743 -3.002 -5.217 1.00 28.64 291 PRO A O 1
ATOM 2348 N N . SER A 1 292 ? -35.576 -4.840 -4.656 1.00 31.28 292 SER A N 1
ATOM 2349 C CA . SER A 1 292 ? -35.582 -5.441 -5.989 1.00 31.28 292 SER A CA 1
ATOM 2350 C C . SER A 1 292 ? -36.940 -6.101 -6.234 1.00 31.28 292 SER A C 1
ATOM 2352 O O . SER A 1 292 ? -37.457 -6.806 -5.367 1.00 31.28 292 SER A O 1
ATOM 2354 N N . VAL A 1 293 ? -37.502 -5.819 -7.410 1.00 34.22 293 VAL A N 1
ATOM 2355 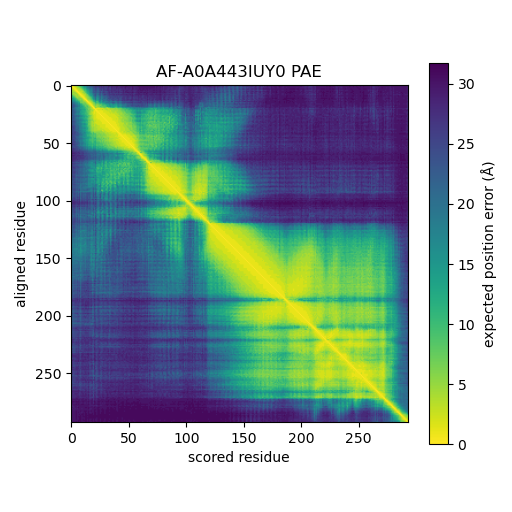C CA . VAL A 1 293 ? -38.523 -6.638 -8.079 1.00 34.22 293 VAL A CA 1
ATOM 2356 C C . VAL A 1 293 ? -37.814 -7.781 -8.793 1.00 34.22 293 VAL A C 1
ATOM 2358 O O . VAL A 1 293 ? -36.723 -7.509 -9.349 1.00 34.22 293 VAL A O 1
#